Protein AF-A0A1Q3ZIK7-F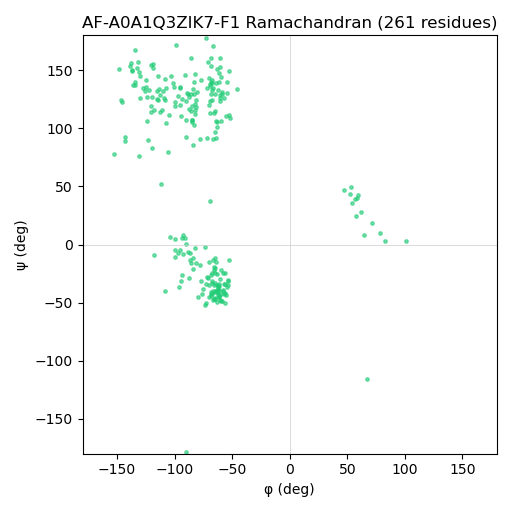1 (afdb_monomer)

Mean predicted aligned error: 8.47 Å

Radius of gyration: 26.46 Å; Cα contacts (8 Å, |Δi|>4): 441; chains: 1; bounding box: 69×70×68 Å

Secondary structure (DSSP, 8-state):
-----EEEEETTEEEEEETTTTEEEESS-TTSEEEGGGSPEETTEEEEEEETTT--EESS-TT--TT---TTEEEEEEEHHHHTSS---HHHHHHHHHHHT--EEEE-HHHHHHHTTPPPEEEETTEEEEEETTTTEEEESS-TT-EEEGGGSEE-TTSSEEEEEEETTTTEE-SS--TT--GGGEEEEEEEPHHHH-HHHHHHHTT--TTTTTTTSPPPTT-B-EEEE--HHHHHHHHHHHHHSPPP---------------

pLDDT: mean 86.63, std 14.66, range [33.0, 97.81]

Foldseek 3Di:
DPQPWWWKAFLLFTWIQRLVQQKTAGPVHRVQMDRVVVFDDDDQKTKWKAQQVVRHIGNDDPPDPVVDDDPRIGIAIGGCLRRPNPHDPQVVVLQVCLVVVNRMHTDDPVLVCVVVPQFAWEAELNWIFGDDVVQQWTATPPDRVAIDRNVLFPADPVRQWTKFKAFQVVRHTPSDAALPDQLQRIKIWTAGDDCQRQVQVVCVVVVHRSCPSCSVHNHDRHHYIDIGRDDPVRSVVVNVVSNVHHHPDPPPPPPPPPPDDDD

Sequence (263 aa):
METDAHYLFIDDIHFIIDRGQMKIVQQDNKENNLSISDIPVHGEYYKVFIDRDDGSLLVTPKNVHYDECPDDLKEVTIPKSVLEERLLEASTINQASYENNWNIYIADEAVMERLRGKLPEIDIYGDQYYIDWKLKELRHTKNLYNRICIDYLDISPDRKSYIALFNKQTKTVVQQLVGNENPENMVFVYIPYELKLDPVAVARRYGLRDTALLQRFPIEKDLKATVVEMDQEQRKELKEYLKSLPEPKMQKRIKRTGKRKMR

Solvent-accessible surface area (backbone atoms only — not comparable to full-atom values): 15288 Å² total; per-residue (Å²): 132,84,75,82,60,47,44,34,27,48,77,62,41,56,26,34,40,39,69,90,76,41,28,42,29,30,70,93,41,69,84,46,54,42,52,54,87,72,43,60,75,58,87,68,27,33,52,35,31,37,34,65,87,82,64,42,74,30,70,62,80,80,88,57,57,92,89,53,78,55,92,48,55,40,75,31,48,44,50,41,45,76,77,75,47,85,65,70,61,46,69,61,54,23,51,52,18,53,78,67,60,18,45,44,38,56,51,50,68,68,54,52,42,42,74,76,64,49,65,47,54,34,34,52,92,89,42,53,22,34,47,36,73,89,78,36,32,37,36,29,72,88,44,84,86,49,65,44,55,55,88,78,43,48,68,38,97,86,63,60,24,32,37,42,46,29,31,69,80,80,71,40,73,59,90,70,92,46,30,83,66,60,58,90,40,42,30,41,34,37,36,65,29,62,55,66,59,40,22,42,59,51,20,50,75,74,74,43,52,58,48,71,37,36,68,84,28,56,86,61,87,82,37,61,40,49,76,44,78,64,53,75,64,58,39,50,52,50,49,55,54,28,69,73,39,68,66,78,78,77,78,76,79,78,78,80,77,80,77,81,77,87,126

Structure (mmCIF, N/CA/C/O backbone):
data_AF-A0A1Q3ZIK7-F1
#
_entry.id   AF-A0A1Q3ZIK7-F1
#
loop_
_atom_site.group_PDB
_atom_site.id
_atom_site.type_symbol
_atom_site.label_atom_id
_atom_site.label_alt_id
_atom_site.label_comp_id
_atom_site.label_asym_id
_atom_site.label_entity_id
_atom_site.label_seq_id
_atom_site.pdbx_PDB_ins_code
_atom_site.Cartn_x
_atom_site.Cartn_y
_atom_site.Cartn_z
_atom_site.occupancy
_atom_site.B_iso_or_equiv
_atom_site.auth_seq_id
_atom_site.auth_comp_id
_atom_site.auth_asym_id
_atom_site.auth_atom_id
_atom_site.pdbx_PDB_model_num
ATOM 1 N N . MET A 1 1 ? 22.226 -20.334 -6.981 1.00 33.00 1 MET A N 1
ATOM 2 C CA . MET A 1 1 ? 22.435 -19.177 -7.869 1.00 33.00 1 MET A CA 1
ATOM 3 C C . MET A 1 1 ? 21.276 -18.244 -7.603 1.00 33.00 1 MET A C 1
ATOM 5 O O . MET A 1 1 ? 20.195 -18.491 -8.118 1.00 33.00 1 MET A O 1
ATOM 9 N N . GLU A 1 2 ? 21.453 -17.294 -6.685 1.00 33.50 2 GLU A N 1
ATOM 10 C CA . GLU A 1 2 ? 20.499 -16.194 -6.529 1.00 33.50 2 GLU A CA 1
ATOM 11 C C . GLU A 1 2 ? 20.557 -15.387 -7.820 1.00 33.50 2 GLU A C 1
ATOM 13 O O . GLU A 1 2 ? 21.607 -14.874 -8.199 1.00 33.50 2 GLU A O 1
ATOM 18 N N . THR A 1 3 ? 19.458 -15.373 -8.562 1.00 40.38 3 THR A N 1
ATOM 19 C CA . THR A 1 3 ? 19.289 -14.421 -9.651 1.00 40.38 3 THR A CA 1
ATOM 20 C C . THR A 1 3 ? 19.219 -13.042 -9.016 1.00 40.38 3 THR A C 1
ATOM 22 O O . THR A 1 3 ? 18.250 -12.751 -8.318 1.00 40.38 3 THR A O 1
ATOM 25 N N . ASP A 1 4 ? 20.231 -12.215 -9.273 1.00 54.12 4 ASP A N 1
ATOM 26 C CA . ASP A 1 4 ? 20.350 -10.794 -8.901 1.00 54.12 4 ASP A CA 1
ATOM 27 C C . ASP A 1 4 ? 19.349 -9.922 -9.702 1.00 54.12 4 ASP A C 1
ATOM 29 O O . ASP A 1 4 ? 19.653 -8.842 -10.206 1.00 54.12 4 ASP A O 1
ATOM 33 N N . ALA A 1 5 ? 18.154 -10.476 -9.924 1.00 57.56 5 ALA A N 1
ATOM 34 C CA . ALA A 1 5 ? 17.066 -9.892 -10.676 1.00 57.56 5 ALA A CA 1
ATOM 35 C C . ALA A 1 5 ? 16.272 -9.003 -9.727 1.00 57.56 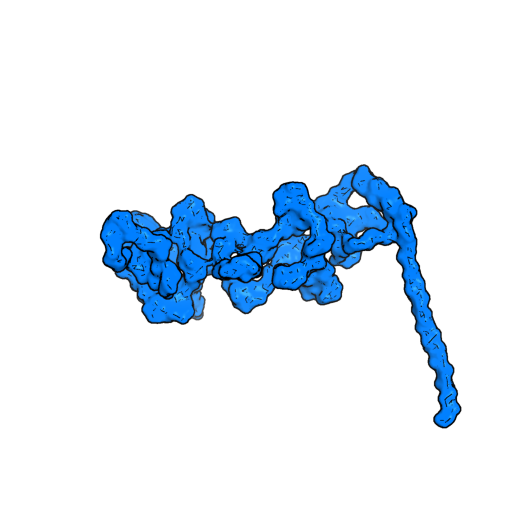5 ALA A C 1
ATOM 37 O O . ALA A 1 5 ? 15.650 -9.473 -8.769 1.00 57.56 5 ALA A O 1
ATOM 38 N N . HIS A 1 6 ? 16.296 -7.709 -10.009 1.00 75.94 6 HIS A N 1
ATOM 39 C CA . HIS A 1 6 ? 15.487 -6.734 -9.301 1.00 75.94 6 HIS A CA 1
ATOM 40 C C . HIS A 1 6 ? 14.264 -6.392 -10.141 1.00 75.94 6 HIS A C 1
ATOM 42 O O . HIS A 1 6 ? 14.356 -6.201 -11.357 1.00 75.94 6 HIS A O 1
ATOM 48 N N . TYR A 1 7 ? 13.117 -6.346 -9.472 1.00 88.56 7 TYR A N 1
ATOM 49 C CA . TYR A 1 7 ? 11.850 -5.979 -10.079 1.00 88.56 7 TYR A CA 1
ATOM 50 C C . TYR A 1 7 ? 11.761 -4.457 -10.117 1.00 88.56 7 TYR A C 1
ATOM 52 O O . TYR A 1 7 ? 11.763 -3.790 -9.078 1.00 88.56 7 TYR A O 1
ATOM 60 N N . LEU A 1 8 ? 11.730 -3.915 -11.327 1.00 92.75 8 LEU A N 1
ATOM 61 C CA . LEU A 1 8 ? 11.694 -2.489 -11.598 1.00 92.75 8 LEU A CA 1
ATOM 62 C C . LEU A 1 8 ? 10.361 -2.165 -12.259 1.00 92.75 8 LEU A C 1
ATOM 64 O O . LEU A 1 8 ? 10.026 -2.713 -13.302 1.00 92.75 8 LEU A O 1
ATOM 68 N N . PHE A 1 9 ? 9.611 -1.248 -11.677 1.00 94.00 9 PHE A N 1
ATOM 69 C CA . PHE A 1 9 ? 8.447 -0.665 -12.319 1.00 94.00 9 PHE A CA 1
ATOM 70 C C . PHE A 1 9 ? 8.853 0.654 -12.955 1.00 94.00 9 PHE A C 1
ATOM 72 O O . PHE A 1 9 ? 9.444 1.498 -12.285 1.00 94.00 9 PHE A O 1
ATOM 79 N N . ILE A 1 10 ? 8.544 0.820 -14.235 1.00 93.94 10 ILE A N 1
ATOM 80 C CA . ILE A 1 10 ? 8.726 2.067 -14.976 1.00 93.94 10 ILE A CA 1
ATOM 81 C C . ILE A 1 10 ? 7.340 2.507 -15.421 1.00 93.94 10 ILE A C 1
ATOM 83 O O . ILE A 1 10 ? 6.693 1.781 -16.171 1.00 93.94 10 ILE A O 1
ATOM 87 N N . ASP A 1 11 ? 6.869 3.649 -14.919 1.00 91.44 11 ASP A N 1
ATOM 88 C CA . ASP A 1 11 ? 5.517 4.165 -15.195 1.00 91.44 11 ASP A CA 1
ATOM 89 C C . ASP A 1 11 ? 4.418 3.085 -15.030 1.00 91.44 11 ASP A C 1
ATOM 91 O O . ASP A 1 11 ? 3.563 2.853 -15.887 1.00 91.44 11 ASP A O 1
ATOM 95 N N . ASP A 1 12 ? 4.501 2.351 -13.916 1.00 89.31 12 ASP A N 1
ATOM 96 C CA . ASP A 1 12 ? 3.635 1.222 -13.548 1.00 89.31 12 ASP A CA 1
ATOM 97 C C . ASP A 1 12 ? 3.698 -0.025 -14.445 1.00 89.31 12 ASP A C 1
ATOM 99 O O . ASP A 1 12 ? 2.912 -0.961 -14.271 1.00 89.31 12 ASP A O 1
ATOM 103 N N . ILE A 1 13 ? 4.640 -0.078 -15.386 1.00 90.75 13 ILE A N 1
ATOM 104 C CA . ILE A 1 13 ? 4.914 -1.256 -16.214 1.00 90.75 13 ILE A CA 1
ATOM 105 C C . ILE A 1 13 ? 6.050 -2.056 -15.591 1.00 90.75 13 ILE A C 1
ATOM 107 O O . ILE A 1 13 ? 7.065 -1.509 -15.167 1.00 90.75 13 ILE A O 1
ATOM 111 N N . HIS A 1 14 ? 5.867 -3.371 -15.530 1.00 92.06 14 HIS A N 1
ATOM 112 C CA . HIS A 1 14 ? 6.790 -4.274 -14.863 1.00 92.06 14 HIS A CA 1
ATOM 113 C C . HIS A 1 14 ? 7.950 -4.691 -15.774 1.00 92.06 14 HIS A C 1
ATOM 115 O O . HIS A 1 14 ? 7.754 -5.359 -16.793 1.00 92.06 14 HIS A O 1
ATOM 121 N N . PHE A 1 15 ? 9.164 -4.359 -15.349 1.00 93.69 15 PHE A N 1
ATOM 122 C CA . PHE A 1 15 ? 10.421 -4.758 -15.961 1.00 93.69 15 PHE A CA 1
ATOM 123 C C . PHE A 1 15 ? 11.291 -5.551 -14.981 1.00 93.69 15 PHE A C 1
ATOM 125 O O . PHE A 1 15 ? 11.214 -5.409 -13.759 1.00 93.69 15 PHE A O 1
ATOM 132 N N . ILE A 1 16 ? 12.163 -6.377 -15.542 1.00 91.88 16 ILE A N 1
ATOM 133 C CA . ILE A 1 16 ? 13.234 -7.068 -14.836 1.00 91.88 16 ILE A CA 1
ATOM 134 C C . ILE A 1 16 ? 14.565 -6.524 -15.334 1.00 91.88 16 ILE A C 1
ATOM 136 O O . ILE A 1 16 ? 14.792 -6.412 -16.541 1.00 91.88 16 ILE A O 1
ATOM 140 N N . ILE A 1 17 ? 15.456 -6.226 -14.393 1.00 90.88 17 ILE A N 1
ATOM 141 C CA . ILE A 1 17 ? 16.854 -5.925 -14.695 1.00 90.88 17 ILE A CA 1
ATOM 142 C C . ILE A 1 17 ? 17.608 -7.257 -14.785 1.00 90.88 17 ILE A C 1
ATOM 144 O O . ILE A 1 17 ? 17.875 -7.900 -13.767 1.00 90.88 17 ILE A O 1
ATOM 148 N N . ASP A 1 18 ? 17.942 -7.681 -16.003 1.00 88.50 18 ASP A N 1
ATOM 149 C CA . ASP A 1 18 ? 18.806 -8.834 -16.259 1.00 88.50 18 ASP A CA 1
ATOM 150 C C . ASP A 1 18 ? 20.262 -8.362 -16.337 1.00 88.50 18 ASP A C 1
ATOM 152 O O . ASP A 1 18 ? 20.766 -7.972 -17.392 1.00 88.50 18 ASP A O 1
ATOM 156 N N . ARG A 1 19 ? 20.950 -8.403 -15.192 1.00 84.00 19 ARG A N 1
ATOM 157 C CA . ARG A 1 19 ? 22.370 -8.034 -15.084 1.00 84.00 19 ARG A CA 1
ATOM 158 C C . ARG A 1 19 ? 23.299 -9.011 -15.809 1.00 84.00 19 ARG A C 1
ATOM 160 O O . ARG A 1 19 ? 24.389 -8.622 -16.209 1.00 84.00 19 ARG A O 1
ATOM 167 N N . GLY A 1 20 ? 22.882 -10.263 -16.006 1.00 84.12 20 GLY A N 1
ATOM 168 C CA . GLY A 1 20 ? 23.672 -11.249 -16.745 1.00 84.12 20 GLY A CA 1
ATOM 169 C C . GLY A 1 20 ? 23.732 -10.930 -18.238 1.00 84.12 20 GLY A C 1
ATOM 170 O O . GLY A 1 20 ? 24.761 -11.147 -18.875 1.00 84.12 20 GLY A O 1
ATOM 171 N N . GLN A 1 21 ? 22.643 -10.386 -18.782 1.00 86.81 21 GLN A N 1
ATOM 172 C CA . GLN A 1 21 ? 22.552 -9.953 -20.179 1.00 86.81 21 GLN A CA 1
ATOM 173 C C . GLN A 1 21 ? 22.748 -8.446 -20.378 1.00 86.81 21 GLN A C 1
ATOM 175 O O . GLN A 1 21 ? 22.781 -8.002 -21.523 1.00 86.81 21 GLN A O 1
ATOM 180 N N . MET A 1 22 ? 22.878 -7.673 -19.294 1.00 88.69 22 MET A N 1
ATOM 181 C CA . MET A 1 22 ? 22.904 -6.206 -19.292 1.00 88.69 22 MET A CA 1
ATOM 182 C C . MET A 1 22 ? 21.689 -5.596 -20.008 1.00 88.69 22 MET A C 1
ATOM 184 O O . MET A 1 22 ? 21.826 -4.732 -20.875 1.00 88.69 22 MET A O 1
ATOM 188 N N . LYS A 1 23 ? 20.484 -6.056 -19.653 1.00 92.25 23 LYS A N 1
ATOM 189 C CA . LYS A 1 23 ? 19.219 -5.630 -20.272 1.00 92.25 23 LYS A CA 1
ATOM 190 C C . LYS A 1 23 ? 18.148 -5.278 -19.249 1.00 92.25 23 LYS A C 1
ATOM 192 O O . LYS A 1 23 ? 18.082 -5.860 -18.169 1.00 92.25 23 LYS A O 1
ATOM 197 N N . ILE A 1 24 ? 17.255 -4.383 -19.648 1.00 93.81 24 ILE A N 1
ATOM 198 C CA . ILE A 1 24 ? 15.949 -4.169 -19.027 1.00 93.81 24 ILE A CA 1
ATOM 199 C C . ILE A 1 24 ? 14.927 -4.908 -19.893 1.00 93.81 24 ILE A C 1
ATOM 201 O O . ILE A 1 24 ? 14.857 -4.661 -21.094 1.00 93.81 24 ILE A O 1
ATOM 205 N N . VAL A 1 25 ? 14.165 -5.835 -19.318 1.00 94.06 25 VAL A N 1
ATOM 206 C CA . VAL A 1 25 ? 13.231 -6.703 -20.058 1.00 94.06 25 VAL A CA 1
ATOM 207 C C . VAL A 1 25 ? 11.834 -6.557 -19.476 1.00 94.06 25 VAL A C 1
ATOM 209 O O . VAL A 1 25 ? 11.664 -6.729 -18.270 1.00 94.06 25 VAL A O 1
ATOM 212 N N . GLN A 1 26 ? 10.825 -6.262 -20.296 1.00 93.38 26 GLN A N 1
ATOM 213 C CA . GLN A 1 26 ? 9.446 -6.221 -19.813 1.00 93.38 26 GLN A CA 1
ATOM 214 C C . GLN A 1 26 ? 8.987 -7.635 -19.437 1.00 93.38 26 GLN A C 1
ATOM 216 O O . GLN A 1 26 ? 9.164 -8.587 -20.201 1.00 93.38 26 GLN A O 1
ATOM 221 N N . GLN A 1 27 ? 8.372 -7.778 -18.263 1.00 90.06 27 GLN A N 1
ATOM 222 C CA . GLN A 1 27 ? 8.011 -9.087 -17.718 1.00 90.06 27 GLN A CA 1
ATOM 223 C C . GLN A 1 27 ? 7.000 -9.836 -18.600 1.00 90.06 27 GLN A C 1
ATOM 225 O O . GLN A 1 27 ? 7.159 -11.033 -18.848 1.00 90.06 27 GLN A O 1
ATOM 230 N N . ASP A 1 28 ? 5.980 -9.125 -19.085 1.00 88.38 28 ASP A N 1
ATOM 231 C CA . ASP A 1 28 ? 4.870 -9.712 -19.846 1.00 88.38 28 ASP A CA 1
ATOM 232 C C . ASP A 1 28 ? 5.095 -9.680 -21.369 1.00 88.38 28 ASP A C 1
ATOM 234 O O . ASP A 1 28 ? 4.349 -10.307 -22.119 1.00 88.38 28 ASP A O 1
ATOM 238 N N . ASN A 1 29 ? 6.148 -9.001 -21.836 1.00 90.88 29 ASN A N 1
ATOM 239 C CA . ASN A 1 29 ? 6.536 -8.940 -23.243 1.00 90.88 29 ASN A CA 1
ATOM 240 C C . ASN A 1 29 ? 8.065 -8.938 -23.382 1.00 90.88 29 ASN A C 1
ATOM 242 O O . ASN A 1 29 ? 8.704 -7.895 -23.456 1.00 90.88 29 ASN A O 1
ATOM 246 N N . LYS A 1 30 ? 8.664 -10.127 -23.465 1.00 90.94 30 LYS A N 1
ATOM 247 C CA . LYS A 1 30 ? 10.128 -10.272 -23.524 1.00 90.94 30 LYS A CA 1
ATOM 248 C C . LYS A 1 30 ? 10.763 -9.672 -24.783 1.00 90.94 30 LYS A C 1
ATOM 250 O O . LYS A 1 30 ? 11.966 -9.415 -24.784 1.00 90.94 30 LYS A O 1
ATOM 255 N N . GLU A 1 31 ? 9.988 -9.470 -25.849 1.00 90.62 31 GLU A N 1
ATOM 256 C CA . GLU A 1 31 ? 10.468 -8.798 -27.060 1.00 90.62 31 GLU A CA 1
ATOM 257 C C . GLU A 1 31 ? 10.683 -7.301 -26.815 1.00 90.62 31 GLU A C 1
ATOM 259 O O . GLU A 1 31 ? 11.608 -6.725 -27.384 1.00 90.62 31 GLU A O 1
ATOM 264 N N . ASN A 1 32 ? 9.921 -6.699 -25.895 1.00 90.81 32 ASN A N 1
ATOM 265 C CA . ASN A 1 32 ? 10.196 -5.364 -25.382 1.00 90.81 32 ASN A CA 1
ATOM 266 C C . ASN A 1 32 ? 11.328 -5.427 -24.348 1.00 90.81 32 ASN A C 1
ATOM 268 O O . ASN A 1 32 ? 11.129 -5.656 -23.150 1.00 90.81 32 ASN A O 1
ATOM 272 N N . ASN A 1 33 ? 12.549 -5.262 -24.839 1.00 93.75 33 ASN A N 1
ATOM 273 C CA . ASN A 1 33 ? 13.742 -5.168 -24.018 1.00 93.75 33 ASN A CA 1
ATOM 274 C C . ASN A 1 33 ? 14.674 -4.080 -24.541 1.00 93.75 33 ASN A C 1
ATOM 276 O O . ASN A 1 33 ? 14.698 -3.782 -25.734 1.00 93.75 33 ASN A O 1
ATOM 280 N N . LEU A 1 34 ? 15.468 -3.527 -23.632 1.00 93.62 34 LEU A N 1
ATOM 281 C CA . LEU A 1 34 ? 16.445 -2.495 -23.921 1.00 93.62 34 LEU A CA 1
ATOM 282 C C . LEU A 1 34 ? 17.796 -2.885 -23.324 1.00 93.62 34 LEU A C 1
ATOM 284 O O . LEU A 1 34 ? 17.897 -3.187 -22.135 1.00 93.62 34 LEU A O 1
ATOM 288 N N . SER A 1 35 ? 18.837 -2.893 -24.155 1.00 92.88 35 SER A N 1
ATOM 289 C CA . SER A 1 35 ? 20.215 -3.074 -23.695 1.00 92.88 35 SER A CA 1
ATOM 290 C C . SER A 1 35 ? 20.644 -1.858 -22.886 1.00 92.88 35 SER A C 1
ATOM 292 O O . SER A 1 35 ? 20.518 -0.730 -23.355 1.00 92.88 35 SER A O 1
ATOM 294 N N . ILE A 1 36 ? 21.185 -2.079 -21.690 1.00 90.81 36 ILE A N 1
ATOM 295 C CA . ILE A 1 36 ? 21.668 -1.005 -20.811 1.00 90.81 36 ILE A CA 1
ATOM 296 C C . ILE A 1 36 ? 22.814 -0.245 -21.492 1.00 90.81 36 ILE A C 1
ATOM 298 O O . ILE A 1 36 ? 22.893 0.975 -21.394 1.00 90.81 36 ILE A O 1
ATOM 302 N N . SER A 1 37 ? 23.659 -0.949 -22.252 1.00 89.62 37 SER A N 1
ATOM 303 C CA . SER A 1 37 ? 24.773 -0.352 -23.001 1.00 89.62 37 SER A CA 1
ATOM 304 C C . SER A 1 37 ? 24.337 0.579 -24.135 1.00 89.62 37 SER A C 1
ATOM 306 O O . SER A 1 37 ? 25.142 1.397 -24.574 1.00 89.62 37 SER A O 1
ATOM 308 N N . ASP A 1 38 ? 23.088 0.470 -24.595 1.00 90.25 38 ASP A N 1
ATOM 309 C CA . ASP A 1 38 ? 22.549 1.325 -25.658 1.00 90.25 38 ASP A CA 1
ATOM 310 C C . ASP A 1 38 ? 21.975 2.639 -25.098 1.00 90.25 38 ASP A C 1
ATOM 312 O O . ASP A 1 38 ? 21.614 3.529 -25.868 1.00 90.25 38 ASP A O 1
ATOM 316 N N . ILE A 1 39 ? 21.890 2.783 -23.769 1.00 90.69 39 ILE A N 1
ATOM 317 C CA . ILE A 1 39 ? 21.302 3.952 -23.113 1.00 90.69 39 ILE A CA 1
ATOM 318 C C . ILE A 1 39 ? 22.383 5.018 -22.859 1.00 90.69 39 ILE A C 1
ATOM 320 O O . ILE A 1 39 ? 23.367 4.748 -22.165 1.00 90.69 39 ILE A O 1
ATOM 324 N N . PRO A 1 40 ? 22.207 6.258 -23.351 1.00 86.69 40 PRO A N 1
ATOM 325 C CA . PRO A 1 40 ? 23.092 7.370 -23.061 1.00 86.69 40 PRO A CA 1
ATOM 326 C C . PRO A 1 40 ? 23.183 7.653 -21.564 1.00 86.69 40 PRO A C 1
ATOM 328 O O . PRO A 1 40 ? 22.184 7.805 -20.856 1.00 86.69 40 PRO A O 1
ATOM 331 N N . VAL A 1 41 ? 24.422 7.774 -21.101 1.00 86.81 41 VAL A N 1
ATOM 332 C CA . VAL A 1 41 ? 24.738 8.119 -19.721 1.00 86.81 41 VAL A CA 1
ATOM 333 C C . VAL A 1 41 ? 24.781 9.637 -19.565 1.00 86.81 41 VAL A C 1
ATOM 335 O O . VAL A 1 41 ? 25.536 10.326 -20.253 1.00 86.81 41 VAL A O 1
ATOM 338 N N . HIS A 1 42 ? 24.025 10.157 -18.603 1.00 87.06 42 HIS A N 1
ATOM 339 C CA . HIS A 1 42 ? 23.968 11.570 -18.239 1.00 87.06 42 HIS A CA 1
ATOM 340 C C . HIS A 1 42 ? 24.400 11.756 -16.777 1.00 87.06 42 HIS A C 1
ATOM 342 O O . HIS A 1 42 ? 23.578 11.833 -15.864 1.00 87.06 42 HIS A O 1
ATOM 348 N N . GLY A 1 43 ? 25.715 11.825 -16.545 1.00 88.69 43 GLY A N 1
ATOM 349 C CA . GLY A 1 43 ? 26.277 11.912 -15.192 1.00 88.69 43 GLY A CA 1
ATOM 350 C C . GLY A 1 43 ? 26.038 10.619 -14.408 1.00 88.69 43 GLY A C 1
ATOM 351 O O . GLY A 1 43 ? 26.531 9.567 -14.811 1.00 88.69 43 GLY A O 1
ATOM 352 N N . GLU A 1 44 ? 25.262 10.699 -13.325 1.00 90.12 44 GLU A N 1
ATOM 353 C CA . GLU A 1 44 ? 24.900 9.567 -12.449 1.00 90.12 44 GLU A CA 1
ATOM 354 C C . GLU A 1 44 ? 23.581 8.879 -12.837 1.00 90.12 44 GLU A C 1
ATOM 356 O O . GLU A 1 44 ? 23.079 8.010 -12.121 1.00 90.12 44 GLU A O 1
ATOM 361 N N . TYR A 1 45 ? 23.010 9.257 -13.980 1.00 92.25 45 TYR A N 1
ATOM 362 C CA . TYR A 1 45 ? 21.702 8.792 -14.418 1.00 92.25 45 TYR A CA 1
ATOM 363 C C . TYR A 1 45 ? 21.718 8.319 -15.864 1.00 92.25 45 TYR A C 1
ATOM 365 O O . TYR A 1 45 ? 22.521 8.753 -16.691 1.00 92.25 45 TYR A O 1
ATOM 373 N N . TYR A 1 46 ? 20.745 7.479 -16.160 1.00 92.31 46 TYR A N 1
ATOM 374 C CA . TYR A 1 46 ? 20.273 7.140 -17.483 1.00 92.31 46 TYR A CA 1
ATOM 375 C C . TYR A 1 46 ? 18.963 7.865 -17.752 1.00 92.31 46 TYR A C 1
ATOM 377 O O . TYR A 1 46 ? 18.140 8.031 -16.845 1.00 92.31 46 TYR A O 1
ATOM 385 N N . LYS A 1 47 ? 18.761 8.264 -19.006 1.00 91.62 47 LYS A N 1
ATOM 386 C CA . LYS A 1 47 ? 17.492 8.812 -19.476 1.00 91.62 47 LYS A CA 1
ATOM 387 C C . LYS A 1 47 ? 16.949 7.936 -20.586 1.00 91.62 47 LYS A C 1
ATOM 389 O O . LYS A 1 47 ? 17.647 7.664 -21.559 1.00 91.62 47 LYS A O 1
ATOM 394 N N . VAL A 1 48 ? 15.709 7.509 -20.416 1.00 92.94 48 VAL A N 1
ATOM 395 C CA . VAL A 1 48 ? 14.944 6.774 -21.423 1.00 92.94 48 VAL A CA 1
ATOM 396 C C . VAL A 1 48 ? 13.548 7.365 -21.502 1.00 92.94 48 VAL A C 1
ATOM 398 O O . VAL A 1 48 ? 13.133 8.139 -20.640 1.00 92.94 48 VAL A O 1
ATOM 401 N N . PHE A 1 49 ? 12.818 6.992 -22.535 1.00 91.94 49 PHE A N 1
ATOM 402 C CA . PHE A 1 49 ? 11.411 7.303 -22.683 1.00 91.94 49 PHE A CA 1
ATOM 403 C C . PHE A 1 49 ? 10.615 6.008 -22.635 1.00 91.94 49 PHE A C 1
ATOM 405 O O . PHE A 1 49 ? 11.088 4.975 -23.108 1.00 91.94 49 PHE A O 1
ATOM 412 N N . ILE A 1 50 ? 9.420 6.064 -22.065 1.00 91.88 50 ILE A N 1
ATOM 413 C CA . ILE A 1 50 ? 8.438 4.994 -22.172 1.00 91.88 50 ILE A CA 1
ATOM 414 C C . ILE A 1 50 ? 7.255 5.496 -22.986 1.00 91.88 50 ILE A C 1
ATOM 416 O O . ILE A 1 50 ? 6.727 6.578 -22.719 1.00 91.88 50 ILE A O 1
ATOM 420 N N . ASP A 1 51 ? 6.889 4.730 -24.003 1.00 90.31 51 ASP A N 1
ATOM 421 C CA . ASP A 1 51 ? 5.663 4.931 -24.762 1.00 90.31 51 ASP A CA 1
ATOM 422 C C . ASP A 1 51 ? 4.509 4.275 -23.992 1.00 90.31 51 ASP A C 1
ATOM 424 O O . ASP A 1 51 ? 4.563 3.088 -23.664 1.00 90.31 51 ASP A O 1
ATOM 428 N N . ARG A 1 52 ? 3.492 5.049 -23.616 1.00 87.75 52 ARG A N 1
ATOM 429 C CA . ARG A 1 52 ? 2.366 4.572 -22.802 1.00 87.75 52 ARG A CA 1
ATOM 430 C C . ARG A 1 52 ? 1.343 3.776 -23.602 1.00 87.75 52 ARG A C 1
ATOM 432 O O . ARG A 1 52 ? 0.586 3.031 -22.969 1.00 87.75 52 ARG A O 1
ATOM 439 N N . ASP A 1 53 ? 1.346 3.884 -24.929 1.00 86.56 53 ASP A N 1
ATOM 440 C CA . ASP A 1 53 ? 0.424 3.146 -25.793 1.00 86.56 53 ASP A CA 1
ATOM 441 C C . ASP A 1 53 ? 0.761 1.654 -25.809 1.00 86.56 53 ASP A C 1
ATOM 443 O O . ASP A 1 53 ? -0.125 0.805 -25.665 1.00 86.56 53 ASP A O 1
ATOM 447 N N . ASP A 1 54 ? 2.048 1.323 -25.946 1.00 86.38 54 ASP A N 1
ATOM 448 C CA . ASP A 1 54 ? 2.522 -0.061 -26.064 1.00 86.38 54 ASP A CA 1
ATOM 449 C C . ASP A 1 54 ? 3.467 -0.512 -24.935 1.00 86.38 54 ASP A C 1
ATOM 451 O O . ASP A 1 54 ? 3.755 -1.706 -24.797 1.00 86.38 54 ASP A O 1
ATOM 455 N N . GLY A 1 55 ? 3.904 0.412 -24.078 1.00 86.44 55 GLY A N 1
ATOM 456 C CA . GLY A 1 55 ? 4.830 0.159 -22.977 1.00 86.44 55 GLY A CA 1
ATOM 457 C C . GLY A 1 55 ? 6.296 0.048 -23.394 1.00 86.44 55 GLY A C 1
ATOM 458 O O . GLY A 1 55 ? 7.118 -0.398 -22.586 1.00 86.44 55 GLY A O 1
ATOM 459 N N . SER A 1 56 ? 6.645 0.386 -24.637 1.00 89.38 56 SER A N 1
ATOM 460 C CA . SER A 1 56 ? 8.003 0.241 -25.160 1.00 89.38 56 SER A CA 1
ATOM 461 C C . SER A 1 56 ? 8.987 1.222 -24.525 1.00 89.38 56 SER A C 1
ATOM 463 O O . SER A 1 56 ? 8.687 2.398 -24.323 1.00 89.38 56 SER A O 1
ATOM 465 N N . LEU A 1 57 ? 10.189 0.727 -24.201 1.00 90.50 57 LEU A N 1
ATOM 466 C CA . LEU A 1 57 ? 11.297 1.577 -23.760 1.00 90.50 57 LEU A CA 1
ATOM 467 C C . LEU A 1 57 ? 12.102 2.057 -24.964 1.00 90.50 57 LEU A C 1
ATOM 469 O O . LEU A 1 57 ? 12.548 1.267 -25.797 1.00 90.50 57 LEU A O 1
ATOM 473 N N . LEU A 1 58 ? 12.334 3.362 -25.019 1.00 88.50 58 LEU A N 1
ATOM 474 C CA . LEU A 1 58 ? 13.003 4.045 -26.113 1.00 88.50 58 LEU A CA 1
ATOM 475 C C . LEU A 1 58 ? 14.191 4.848 -25.577 1.00 88.50 58 LEU A C 1
ATOM 477 O O . LEU A 1 58 ? 14.091 5.563 -24.585 1.00 88.50 58 LEU A O 1
ATOM 481 N N . VAL A 1 59 ? 15.327 4.760 -26.265 1.00 83.62 59 VAL A N 1
ATOM 482 C CA . VAL A 1 59 ? 16.519 5.569 -25.955 1.00 83.62 59 VAL A CA 1
ATOM 483 C C . VAL A 1 59 ? 16.347 7.010 -26.428 1.00 83.62 59 VAL A C 1
ATOM 485 O O . VAL A 1 59 ? 16.754 7.955 -25.758 1.00 83.62 59 VAL A O 1
ATOM 488 N N . THR A 1 60 ? 15.718 7.178 -27.586 1.00 74.94 60 THR A N 1
ATOM 489 C CA . THR A 1 60 ? 15.347 8.473 -28.143 1.00 74.94 60 THR A CA 1
ATOM 490 C C . THR A 1 60 ? 13.879 8.444 -28.551 1.00 74.94 60 THR A C 1
ATOM 492 O O . THR A 1 60 ? 13.394 7.410 -29.024 1.00 74.94 60 THR A O 1
ATOM 495 N N . PRO A 1 61 ? 13.157 9.567 -28.411 1.00 64.69 61 PRO A N 1
ATOM 496 C CA . PRO A 1 61 ? 11.807 9.682 -28.936 1.00 64.69 61 PRO A CA 1
ATOM 497 C C . PRO A 1 61 ? 11.811 9.409 -30.445 1.00 64.69 61 PRO A C 1
ATOM 499 O O . PRO A 1 61 ? 12.558 10.047 -31.194 1.00 64.69 61 PRO A O 1
ATOM 502 N N . LYS A 1 62 ? 10.991 8.469 -30.922 1.00 58.25 62 LYS A N 1
ATOM 503 C CA . LYS A 1 62 ? 10.811 8.274 -32.367 1.00 58.25 62 LYS A CA 1
ATOM 504 C C . LYS A 1 62 ? 10.062 9.490 -32.922 1.00 58.25 62 LYS A C 1
ATOM 506 O O . LYS A 1 62 ? 8.962 9.777 -32.475 1.00 58.25 62 LYS A O 1
ATOM 511 N N . ASN A 1 63 ? 10.635 10.177 -33.914 1.00 51.16 63 ASN A N 1
ATOM 512 C CA . ASN A 1 63 ? 9.958 11.211 -34.714 1.00 51.16 63 ASN A CA 1
ATOM 513 C C . ASN A 1 63 ? 9.292 12.362 -33.931 1.00 51.16 63 ASN A C 1
ATOM 515 O O . ASN A 1 63 ? 8.259 12.872 -34.359 1.00 51.16 63 ASN A O 1
ATOM 519 N N . VAL A 1 64 ? 9.876 12.811 -32.820 1.00 52.75 64 VAL A N 1
ATOM 520 C CA . VAL A 1 64 ? 9.360 13.992 -32.116 1.00 52.75 64 VAL A CA 1
ATOM 521 C C . VAL A 1 64 ? 9.950 15.248 -32.752 1.00 52.75 64 VAL A C 1
ATOM 523 O O . VAL A 1 64 ? 11.137 15.544 -32.597 1.00 52.75 64 VAL A O 1
ATOM 526 N N . HIS A 1 65 ? 9.127 15.991 -33.497 1.00 53.19 65 HIS A N 1
ATOM 527 C CA . HIS A 1 65 ? 9.403 17.406 -33.723 1.00 53.19 65 HIS A CA 1
ATOM 528 C C . HIS A 1 65 ? 9.417 18.078 -32.345 1.00 53.19 65 HIS A C 1
ATOM 530 O O . HIS A 1 65 ? 8.469 17.926 -31.585 1.00 53.19 65 HIS A O 1
ATOM 536 N N . TYR A 1 66 ? 10.502 18.788 -32.020 1.00 51.44 66 TYR A N 1
ATOM 537 C CA . TYR A 1 66 ? 10.774 19.365 -30.692 1.00 51.44 66 TYR A CA 1
ATOM 538 C C . TYR A 1 66 ? 9.648 20.238 -30.101 1.00 51.44 66 TYR A C 1
ATOM 540 O O . TYR A 1 66 ? 9.695 20.537 -28.910 1.00 51.44 66 TYR A O 1
ATOM 548 N N . ASP A 1 67 ? 8.654 20.623 -30.904 1.00 53.62 67 ASP A N 1
ATOM 549 C CA . ASP A 1 67 ? 7.528 21.456 -30.491 1.00 53.62 67 ASP A CA 1
ATOM 550 C C . ASP A 1 67 ? 6.352 20.663 -29.878 1.00 53.62 67 ASP A C 1
ATOM 552 O O . ASP A 1 67 ? 5.535 21.258 -29.180 1.00 53.62 67 ASP A O 1
ATOM 556 N N . GLU A 1 68 ? 6.274 19.335 -30.056 1.00 54.53 68 GLU A N 1
ATOM 557 C CA . GLU A 1 68 ? 5.188 18.499 -29.512 1.00 54.53 68 GLU A CA 1
ATOM 558 C C . GLU A 1 68 ? 5.729 17.136 -29.047 1.00 54.53 68 GLU A C 1
ATOM 560 O O . GLU A 1 68 ? 5.821 16.190 -29.826 1.00 54.53 68 GLU A O 1
ATOM 565 N N . CYS A 1 69 ? 6.097 17.007 -27.766 1.00 57.69 69 CYS A N 1
ATOM 566 C CA . CYS A 1 69 ? 6.261 15.680 -27.166 1.00 57.69 69 CYS A CA 1
ATOM 567 C C . CYS A 1 69 ? 4.860 15.064 -27.035 1.00 57.69 69 CYS A C 1
ATOM 569 O O . CYS A 1 69 ? 4.032 15.681 -26.362 1.00 57.69 69 CYS A O 1
ATOM 571 N N . PRO A 1 70 ? 4.570 13.905 -27.657 1.00 68.62 70 PRO A N 1
ATOM 572 C CA . PRO A 1 70 ? 3.267 13.264 -27.517 1.00 68.62 70 PRO A CA 1
ATOM 573 C C . PRO A 1 70 ? 2.938 13.056 -26.037 1.00 68.62 70 PRO A C 1
ATOM 575 O O . PRO A 1 70 ? 3.826 12.670 -25.273 1.00 68.62 70 PRO A O 1
ATOM 578 N N . ASP A 1 71 ? 1.682 13.282 -25.642 1.00 70.19 71 ASP A N 1
ATOM 579 C CA . ASP A 1 71 ? 1.218 13.096 -24.254 1.00 70.19 71 ASP A CA 1
ATOM 580 C C . ASP A 1 71 ? 1.482 11.666 -23.735 1.00 70.19 71 ASP A C 1
ATOM 582 O O . ASP A 1 71 ? 1.640 11.440 -22.528 1.00 70.19 71 ASP A O 1
ATOM 586 N N . ASP A 1 72 ? 1.580 10.709 -24.658 1.00 82.38 72 ASP A N 1
ATOM 587 C CA . ASP A 1 72 ? 1.797 9.290 -24.389 1.00 82.38 72 ASP A CA 1
ATOM 588 C C . ASP A 1 72 ? 3.278 8.937 -24.185 1.00 82.38 72 ASP A C 1
ATOM 590 O O . ASP A 1 72 ? 3.592 7.863 -23.674 1.00 82.38 72 ASP A O 1
ATOM 594 N N . LEU A 1 73 ? 4.208 9.845 -24.499 1.00 88.00 73 LEU A N 1
ATOM 595 C CA . LEU A 1 73 ? 5.632 9.627 -24.279 1.00 88.00 73 LEU A CA 1
ATOM 596 C C . LEU A 1 73 ? 6.083 10.236 -22.949 1.00 88.00 73 LEU A C 1
ATOM 598 O O . LEU A 1 73 ? 6.024 11.448 -22.732 1.00 88.00 73 LEU A O 1
ATOM 602 N N . LYS A 1 74 ? 6.614 9.398 -22.059 1.00 90.44 74 LYS A N 1
ATOM 603 C CA . LYS A 1 74 ? 7.052 9.819 -20.727 1.00 90.44 74 LYS A CA 1
ATOM 604 C C . LYS A 1 74 ? 8.560 9.659 -20.555 1.00 90.44 74 LYS A C 1
ATOM 606 O O . LYS A 1 74 ? 9.089 8.567 -20.721 1.00 90.44 74 LYS A O 1
ATOM 611 N N . GLU A 1 75 ? 9.257 10.736 -20.179 1.00 91.94 75 GLU A N 1
ATOM 612 C CA . GLU A 1 75 ? 10.672 10.659 -19.780 1.00 91.94 75 GLU A CA 1
ATOM 613 C C . GLU A 1 75 ? 10.813 9.924 -18.436 1.00 91.94 75 GLU A C 1
ATOM 615 O O . GLU A 1 75 ? 10.079 10.174 -17.475 1.00 91.94 75 GLU A O 1
ATOM 620 N N . VAL A 1 76 ? 11.794 9.032 -18.365 1.00 94.44 76 VAL A N 1
ATOM 621 C CA . VAL A 1 76 ? 12.127 8.201 -17.211 1.00 94.44 76 VAL A CA 1
ATOM 622 C C . VAL A 1 76 ? 13.598 8.417 -16.883 1.00 94.44 76 VAL A C 1
ATOM 624 O O . VAL A 1 76 ? 14.468 8.361 -17.755 1.00 94.44 76 VAL A O 1
ATOM 627 N N . THR A 1 77 ? 13.880 8.644 -15.604 1.00 95.19 77 THR A N 1
ATOM 628 C CA . THR A 1 77 ? 15.246 8.793 -15.095 1.00 95.19 77 THR A CA 1
ATOM 629 C C . THR A 1 77 ? 15.603 7.565 -14.271 1.00 95.19 77 THR A C 1
ATOM 631 O O . THR A 1 77 ? 14.904 7.228 -13.322 1.00 95.19 77 THR A O 1
ATOM 634 N N . ILE A 1 78 ? 16.697 6.887 -14.612 1.00 93.81 78 ILE A N 1
ATOM 635 C CA . ILE A 1 78 ? 17.138 5.681 -13.903 1.00 93.81 78 IL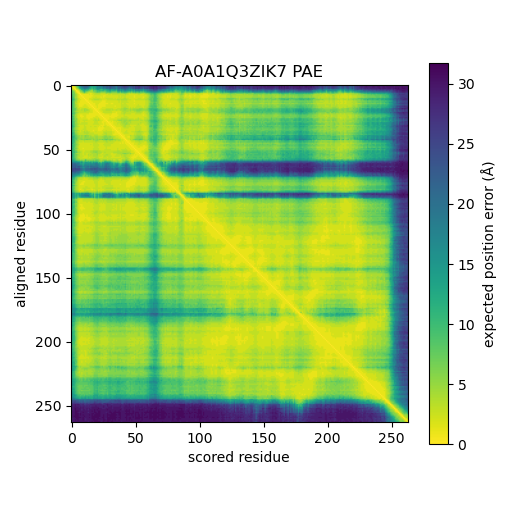E A CA 1
ATOM 636 C C . ILE A 1 78 ? 18.543 5.929 -13.347 1.00 93.81 78 ILE A C 1
ATOM 638 O O . ILE A 1 78 ? 19.474 6.099 -14.131 1.00 93.81 78 ILE A O 1
ATOM 642 N N . PRO A 1 79 ? 18.747 5.971 -12.021 1.00 92.62 79 PRO A N 1
ATOM 643 C CA . PRO A 1 79 ? 20.085 6.102 -11.451 1.00 92.62 79 PRO A CA 1
ATOM 644 C C . PRO A 1 79 ? 20.989 4.945 -11.868 1.00 92.62 79 PRO A C 1
ATOM 646 O O . PRO A 1 79 ? 20.546 3.794 -11.920 1.00 92.62 79 PRO A O 1
ATOM 649 N N . LYS A 1 80 ? 22.278 5.221 -12.083 1.00 90.50 80 LYS A N 1
ATOM 650 C CA . LYS A 1 80 ? 23.271 4.170 -12.355 1.00 90.50 80 LYS A CA 1
ATOM 651 C C . LYS A 1 80 ? 23.284 3.089 -11.289 1.00 90.50 80 LYS A C 1
ATOM 653 O O . LYS A 1 80 ? 23.381 1.913 -11.620 1.00 90.50 80 LYS A O 1
ATOM 658 N N . SER A 1 81 ? 23.088 3.466 -10.029 1.00 87.94 81 SER A N 1
ATOM 659 C CA . SER A 1 81 ? 23.044 2.523 -8.913 1.00 87.94 81 SER A CA 1
ATOM 660 C C . SER A 1 81 ? 21.937 1.468 -9.030 1.00 87.94 81 SER A C 1
ATOM 662 O O . SER A 1 81 ? 22.063 0.392 -8.450 1.00 87.94 81 SER A O 1
ATOM 664 N N . VAL A 1 82 ? 20.885 1.730 -9.816 1.00 89.62 82 VAL A N 1
ATOM 665 C CA . VAL A 1 82 ? 19.810 0.767 -10.106 1.00 89.62 82 VAL A CA 1
ATOM 666 C C . VAL A 1 82 ? 20.260 -0.295 -11.111 1.00 89.62 82 VAL A C 1
ATOM 668 O O . VAL A 1 82 ? 19.965 -1.477 -10.923 1.00 89.62 82 VAL A O 1
ATOM 671 N N . LEU A 1 83 ? 20.969 0.118 -12.166 1.00 87.50 83 LEU A N 1
ATOM 672 C CA . LEU A 1 83 ? 21.317 -0.737 -13.308 1.00 87.50 83 LEU A CA 1
ATOM 673 C C . LEU A 1 83 ? 22.718 -1.362 -13.208 1.00 87.50 83 LEU A C 1
ATOM 675 O O . LEU A 1 83 ? 22.901 -2.508 -13.608 1.00 87.50 83 LEU A O 1
ATOM 679 N N . GLU A 1 84 ? 23.695 -0.629 -12.674 1.00 79.31 84 GLU A N 1
ATOM 680 C CA . GLU A 1 84 ? 25.122 -0.979 -12.701 1.00 79.31 84 GLU A CA 1
ATOM 681 C C . GLU A 1 84 ? 25.670 -1.417 -11.335 1.00 79.31 84 GLU A C 1
ATOM 683 O O . GLU A 1 84 ? 26.462 -2.354 -11.256 1.00 79.31 84 GLU A O 1
ATOM 688 N N . GLU A 1 85 ? 25.261 -0.770 -10.240 1.00 68.75 85 GLU A N 1
ATOM 689 C CA . GLU A 1 85 ? 25.898 -0.960 -8.927 1.00 68.75 85 GLU A CA 1
ATOM 690 C C . GLU A 1 85 ? 25.138 -1.936 -8.022 1.00 68.75 85 GLU A C 1
ATOM 692 O O . GLU A 1 85 ? 24.023 -2.368 -8.326 1.00 68.75 85 GLU A O 1
ATOM 697 N N . ARG A 1 86 ? 25.747 -2.284 -6.880 1.00 64.88 86 ARG A N 1
ATOM 698 C CA . ARG A 1 86 ? 25.075 -2.988 -5.783 1.00 64.88 86 ARG A CA 1
ATOM 699 C C . ARG A 1 86 ? 24.065 -2.016 -5.165 1.00 64.88 86 ARG A C 1
ATOM 701 O O . ARG A 1 86 ? 24.472 -0.996 -4.620 1.00 64.88 86 ARG A O 1
ATOM 708 N N . LEU A 1 87 ? 22.775 -2.324 -5.306 1.00 62.66 87 LEU A N 1
ATOM 709 C CA . LEU A 1 87 ? 21.662 -1.433 -4.967 1.00 62.66 87 LEU A CA 1
ATOM 710 C C . LEU A 1 87 ? 21.819 -0.734 -3.602 1.00 62.66 87 LEU A C 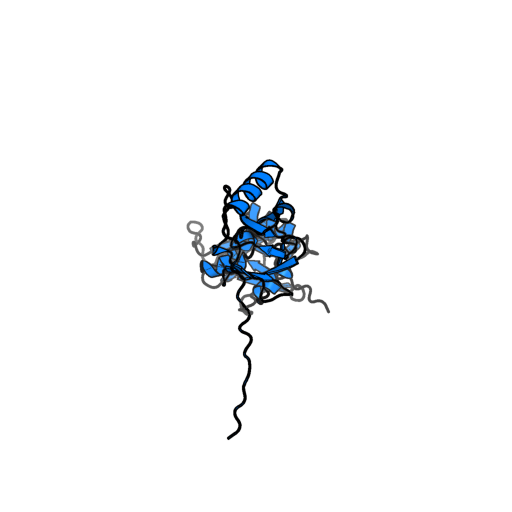1
ATOM 712 O O . LEU A 1 87 ? 22.063 -1.384 -2.583 1.00 62.66 87 LEU A O 1
ATOM 716 N N . LEU A 1 88 ? 21.565 0.580 -3.582 1.00 66.31 88 LEU A N 1
ATOM 717 C CA . LEU A 1 88 ? 21.098 1.277 -2.376 1.00 66.31 88 LEU A CA 1
ATOM 718 C C . LEU A 1 88 ? 19.748 0.679 -1.937 1.00 66.31 88 LEU A C 1
ATOM 720 O O . LEU A 1 88 ? 19.048 0.063 -2.740 1.00 66.31 88 LEU A O 1
ATOM 724 N N . GLU A 1 89 ? 19.344 0.867 -0.677 1.00 82.50 89 GLU A N 1
ATOM 725 C CA . GLU A 1 89 ? 18.041 0.370 -0.212 1.00 82.50 89 GLU A CA 1
ATOM 726 C C . GLU A 1 89 ? 16.896 0.878 -1.109 1.00 82.50 89 GLU A C 1
ATOM 728 O O . GLU A 1 89 ? 16.791 2.079 -1.374 1.00 82.50 89 GLU A O 1
ATOM 733 N N . ALA A 1 90 ? 16.015 -0.029 -1.555 1.00 86.25 90 ALA A N 1
ATOM 734 C CA . ALA A 1 90 ? 14.912 0.282 -2.473 1.00 86.25 90 ALA A CA 1
ATOM 735 C C . ALA A 1 90 ? 14.033 1.442 -1.973 1.00 86.25 90 ALA A C 1
ATOM 737 O O . ALA A 1 90 ? 13.592 2.269 -2.763 1.00 86.25 90 ALA A O 1
ATOM 738 N N . SER A 1 91 ? 13.842 1.551 -0.655 1.00 86.44 91 SER A N 1
ATOM 739 C CA . SER A 1 91 ? 13.142 2.660 0.005 1.00 86.44 91 SER A CA 1
ATOM 740 C C . SER A 1 91 ? 13.754 4.028 -0.316 1.00 86.44 91 SER A C 1
ATOM 742 O O . SER A 1 91 ? 13.023 4.969 -0.616 1.00 86.44 91 SER A O 1
ATOM 744 N N . THR A 1 92 ? 15.086 4.132 -0.310 1.00 89.31 92 THR A N 1
ATOM 745 C CA . THR A 1 92 ? 15.817 5.378 -0.581 1.00 89.31 92 THR A CA 1
ATOM 746 C C . THR A 1 92 ? 15.650 5.786 -2.040 1.00 89.31 92 THR A C 1
ATOM 748 O O . THR A 1 92 ? 15.363 6.945 -2.335 1.00 89.31 92 THR A O 1
ATOM 751 N N . ILE A 1 93 ? 15.766 4.824 -2.960 1.00 90.75 93 ILE A N 1
ATOM 752 C CA . ILE A 1 93 ? 15.594 5.077 -4.395 1.00 90.75 93 ILE A CA 1
ATOM 753 C C . ILE A 1 93 ? 14.137 5.424 -4.715 1.00 90.75 93 ILE A C 1
ATOM 755 O O . ILE A 1 93 ? 13.892 6.350 -5.482 1.00 90.75 93 ILE A O 1
ATOM 759 N N . ASN A 1 94 ? 13.167 4.740 -4.106 1.00 92.31 94 ASN A N 1
ATOM 760 C CA . ASN A 1 94 ? 11.744 5.010 -4.313 1.00 92.31 94 ASN A CA 1
ATOM 761 C C . ASN A 1 94 ? 11.348 6.402 -3.811 1.00 92.31 94 ASN A C 1
ATOM 763 O O . ASN A 1 94 ? 10.613 7.105 -4.502 1.00 92.31 94 ASN A O 1
ATOM 767 N N . GLN A 1 95 ? 11.876 6.825 -2.659 1.00 91.69 95 GLN A N 1
ATOM 768 C CA . GLN A 1 95 ? 11.656 8.175 -2.142 1.00 91.69 95 GLN A CA 1
ATOM 769 C C . GLN A 1 95 ? 12.241 9.232 -3.088 1.00 91.69 95 GLN A C 1
ATOM 771 O O . GLN A 1 95 ? 11.534 10.156 -3.487 1.00 91.69 95 GLN A O 1
ATOM 776 N N . ALA A 1 96 ? 13.501 9.065 -3.507 1.00 93.25 96 ALA A N 1
ATOM 777 C CA . ALA A 1 96 ? 14.142 9.979 -4.451 1.00 93.25 96 ALA A CA 1
ATOM 778 C C . ALA A 1 96 ? 13.411 10.007 -5.802 1.00 93.25 96 ALA A C 1
ATOM 780 O O . ALA A 1 96 ? 13.232 11.077 -6.383 1.00 93.25 96 ALA A O 1
ATOM 781 N N . SER A 1 97 ? 12.937 8.851 -6.270 1.00 94.19 97 SER A N 1
ATOM 782 C CA . SER A 1 97 ? 12.148 8.732 -7.494 1.00 94.19 97 SER A CA 1
ATOM 783 C C . SER A 1 97 ? 10.844 9.522 -7.413 1.00 94.19 97 SER A C 1
ATOM 785 O O . SER A 1 97 ? 10.525 10.260 -8.345 1.00 94.19 97 SER A O 1
ATOM 787 N N . TYR A 1 98 ? 10.124 9.426 -6.291 1.00 93.25 98 TYR A N 1
ATOM 788 C CA . TYR A 1 98 ? 8.896 10.184 -6.059 1.00 93.25 98 TYR A CA 1
ATOM 789 C C . TYR A 1 98 ? 9.158 11.697 -5.982 1.00 93.25 98 TYR A C 1
ATOM 791 O O . TYR A 1 98 ? 8.478 12.474 -6.647 1.00 93.25 98 TYR A O 1
ATOM 799 N N . GLU A 1 99 ? 10.170 12.128 -5.227 1.00 94.75 99 GLU A N 1
ATOM 800 C CA . GLU A 1 99 ? 10.499 13.553 -5.052 1.00 94.75 99 GLU A CA 1
ATOM 801 C C . GLU A 1 99 ? 10.980 14.223 -6.345 1.00 94.75 99 GLU A C 1
ATOM 803 O O . GLU A 1 99 ? 10.682 15.392 -6.590 1.00 94.75 99 GLU A O 1
ATOM 808 N N . ASN A 1 100 ? 11.703 13.479 -7.184 1.00 94.75 100 ASN A N 1
ATOM 809 C CA . ASN A 1 100 ? 12.310 13.993 -8.412 1.00 94.75 100 ASN A CA 1
ATOM 810 C C . ASN A 1 100 ? 11.549 13.584 -9.684 1.00 94.75 100 ASN A C 1
ATOM 812 O O . ASN A 1 100 ? 12.015 13.872 -10.785 1.00 94.75 100 ASN A O 1
ATOM 816 N N . ASN A 1 101 ? 10.385 12.938 -9.554 1.00 93.56 101 ASN A N 1
ATOM 817 C CA . ASN A 1 101 ? 9.566 12.442 -10.667 1.00 93.56 101 ASN A CA 1
ATOM 818 C C . ASN A 1 101 ? 10.346 11.558 -11.659 1.00 93.56 101 ASN A C 1
ATOM 820 O O . ASN A 1 101 ? 10.197 11.695 -12.875 1.00 93.56 101 ASN A O 1
ATOM 824 N N . TRP A 1 102 ? 11.179 10.644 -11.157 1.00 94.88 102 TRP A N 1
ATOM 825 C CA . TRP A 1 102 ? 11.970 9.737 -12.001 1.00 94.88 102 TRP A CA 1
ATOM 826 C C . TRP A 1 102 ? 11.126 8.679 -12.723 1.00 94.88 102 TRP A C 1
ATOM 828 O O . TRP A 1 102 ? 11.600 8.073 -13.682 1.00 94.88 102 TRP A O 1
ATOM 838 N N . ASN A 1 103 ? 9.872 8.494 -12.296 1.00 93.81 103 ASN A N 1
ATOM 839 C CA . ASN A 1 103 ? 8.902 7.545 -12.855 1.00 93.81 103 ASN A CA 1
ATOM 840 C C . ASN A 1 103 ? 9.347 6.079 -12.749 1.00 93.81 103 ASN A C 1
ATOM 842 O O . ASN A 1 103 ? 8.928 5.242 -13.546 1.00 93.81 103 ASN A O 1
ATOM 846 N N . ILE A 1 104 ? 10.158 5.764 -11.734 1.00 94.06 104 ILE A N 1
ATOM 847 C CA . ILE A 1 104 ? 10.558 4.395 -11.408 1.00 94.06 104 ILE A CA 1
ATOM 848 C C . ILE A 1 104 ? 10.117 3.982 -10.005 1.00 94.06 104 ILE A C 1
ATOM 850 O O . ILE A 1 104 ? 9.954 4.814 -9.113 1.00 94.06 104 ILE A O 1
ATOM 854 N N . TYR A 1 105 ? 9.966 2.684 -9.784 1.00 93.69 105 TYR A N 1
ATOM 855 C CA . TYR A 1 105 ? 9.763 2.112 -8.461 1.00 93.69 105 TYR A CA 1
ATOM 856 C C . TYR A 1 105 ? 10.429 0.738 -8.378 1.00 93.69 105 TYR A C 1
ATOM 858 O O . TYR A 1 105 ? 10.154 -0.150 -9.180 1.00 93.69 105 TYR A O 1
ATOM 866 N N . ILE A 1 106 ? 11.314 0.553 -7.408 1.00 92.38 106 ILE A N 1
ATOM 867 C CA . ILE A 1 106 ? 11.976 -0.717 -7.125 1.00 92.38 106 ILE A CA 1
ATOM 868 C C . ILE A 1 106 ? 11.088 -1.509 -6.179 1.00 92.38 106 ILE A C 1
ATOM 870 O O . ILE A 1 106 ? 10.846 -1.098 -5.040 1.00 92.38 106 ILE A O 1
ATOM 874 N N . ALA A 1 107 ? 10.607 -2.650 -6.656 1.00 90.75 107 ALA A N 1
ATOM 875 C CA . ALA A 1 107 ? 9.785 -3.541 -5.863 1.00 90.75 107 ALA A CA 1
ATOM 876 C C . ALA A 1 107 ? 10.648 -4.488 -5.035 1.00 90.75 107 ALA A C 1
ATOM 878 O O . ALA A 1 107 ? 11.540 -5.174 -5.539 1.00 90.75 107 ALA A O 1
ATOM 879 N N . ASP A 1 108 ? 10.335 -4.537 -3.746 1.00 87.81 108 ASP A N 1
ATOM 880 C CA . ASP A 1 108 ? 10.899 -5.505 -2.827 1.00 87.81 108 ASP A CA 1
ATOM 881 C C . ASP A 1 108 ? 10.041 -6.780 -2.770 1.00 87.81 108 ASP A C 1
ATOM 883 O O . ASP A 1 108 ? 9.026 -6.929 -3.457 1.00 87.81 108 ASP A O 1
ATOM 887 N N . GLU A 1 109 ? 10.449 -7.726 -1.929 1.00 88.00 109 GLU A N 1
ATOM 888 C CA . GLU A 1 109 ? 9.726 -8.985 -1.768 1.00 88.00 109 GLU A CA 1
ATOM 889 C C . GLU A 1 109 ? 8.264 -8.792 -1.338 1.00 88.00 109 GLU A C 1
ATOM 891 O O . GLU A 1 109 ? 7.396 -9.477 -1.875 1.00 88.00 109 GLU A O 1
ATOM 896 N N . ALA A 1 110 ? 7.959 -7.843 -0.445 1.00 90.50 110 ALA A N 1
ATOM 897 C CA . ALA A 1 110 ? 6.589 -7.632 0.028 1.00 90.50 110 ALA A CA 1
ATOM 898 C C . ALA A 1 110 ? 5.676 -7.122 -1.091 1.00 90.50 110 ALA A C 1
ATOM 900 O O . ALA A 1 110 ? 4.540 -7.586 -1.225 1.00 90.50 110 ALA A O 1
ATOM 901 N N . VAL A 1 111 ? 6.185 -6.225 -1.940 1.00 92.81 111 VAL A N 1
ATOM 902 C CA . VAL A 1 111 ? 5.474 -5.789 -3.148 1.00 92.81 111 VAL A CA 1
ATOM 903 C C . VAL A 1 111 ? 5.214 -6.984 -4.061 1.00 92.81 111 VAL A C 1
ATOM 905 O O . VAL A 1 111 ? 4.074 -7.216 -4.465 1.00 92.81 111 VAL A O 1
ATOM 908 N N . MET A 1 112 ? 6.230 -7.802 -4.329 1.00 91.62 112 MET A N 1
ATOM 909 C CA . MET A 1 112 ? 6.080 -8.957 -5.218 1.00 91.62 112 MET A CA 1
ATOM 910 C C . MET A 1 112 ? 5.130 -10.023 -4.669 1.00 91.62 112 MET A C 1
ATOM 912 O O . MET A 1 112 ? 4.330 -10.583 -5.421 1.00 91.62 112 MET A O 1
ATOM 916 N N . GLU A 1 113 ? 5.171 -10.308 -3.370 1.00 93.94 113 GLU A N 1
ATOM 917 C CA . GLU A 1 113 ? 4.215 -11.199 -2.713 1.00 93.94 113 GLU A CA 1
ATOM 918 C C . GLU A 1 113 ? 2.783 -10.663 -2.818 1.00 93.94 113 GLU A C 1
ATOM 920 O O . GLU A 1 113 ? 1.861 -11.420 -3.150 1.00 93.94 113 GLU A O 1
ATOM 925 N N . ARG A 1 114 ? 2.591 -9.356 -2.595 1.00 95.00 114 ARG A N 1
ATOM 926 C CA . ARG A 1 114 ? 1.282 -8.711 -2.727 1.00 95.00 114 ARG A CA 1
ATOM 927 C C . ARG A 1 114 ? 0.746 -8.819 -4.150 1.00 95.00 114 ARG A C 1
ATOM 929 O O . ARG A 1 114 ? -0.429 -9.167 -4.319 1.00 95.00 114 ARG A O 1
ATOM 936 N N . LEU A 1 115 ? 1.585 -8.566 -5.155 1.00 93.31 115 LEU A N 1
ATOM 937 C CA . LEU A 1 115 ? 1.228 -8.686 -6.573 1.00 93.31 115 LEU A CA 1
ATOM 938 C C . LEU A 1 115 ? 0.866 -10.130 -6.951 1.00 93.31 115 LEU A C 1
ATOM 940 O O . LEU A 1 115 ? -0.086 -10.341 -7.700 1.00 93.31 115 LEU A O 1
ATOM 944 N N . ARG A 1 116 ? 1.521 -11.131 -6.344 1.00 94.44 116 ARG A N 1
ATOM 945 C CA . ARG A 1 116 ? 1.170 -12.563 -6.473 1.00 94.44 116 ARG A CA 1
ATOM 946 C C . ARG A 1 116 ? -0.103 -12.968 -5.717 1.00 94.44 116 ARG A C 1
ATOM 948 O O . ARG A 1 116 ? -0.519 -14.121 -5.798 1.00 94.44 116 ARG A O 1
ATOM 955 N N . GLY A 1 117 ? -0.734 -12.041 -4.998 1.00 95.12 117 GLY A N 1
ATOM 956 C CA . GLY A 1 117 ? -2.024 -12.248 -4.346 1.00 95.12 117 GLY A CA 1
ATOM 957 C C . GLY A 1 117 ? -1.963 -12.520 -2.844 1.00 95.12 117 GLY A C 1
ATOM 958 O O . GLY A 1 117 ? -3.024 -12.708 -2.248 1.00 95.12 117 GLY A O 1
ATOM 959 N N . LYS A 1 118 ? -0.782 -12.493 -2.210 1.00 96.38 118 LYS A N 1
ATOM 960 C CA . LYS A 1 118 ? -0.683 -12.539 -0.741 1.00 96.38 118 LYS A CA 1
ATOM 961 C C . LYS A 1 118 ? -1.370 -11.300 -0.162 1.00 96.38 118 LYS A C 1
ATOM 963 O O . LYS A 1 118 ? -1.168 -10.201 -0.669 1.00 96.38 118 LYS A O 1
ATOM 968 N N . LEU A 1 119 ? -2.213 -11.468 0.854 1.00 96.44 119 LEU A N 1
ATOM 969 C CA . LEU A 1 119 ? -2.825 -10.330 1.545 1.00 96.44 119 LEU A CA 1
ATOM 970 C C . LEU A 1 119 ? -1.803 -9.699 2.501 1.00 96.44 119 LEU A C 1
ATOM 972 O O . LEU A 1 119 ? -1.051 -10.451 3.125 1.00 96.44 119 LEU A O 1
ATOM 976 N N . PRO A 1 120 ? -1.769 -8.360 2.633 1.00 96.56 120 PRO A N 1
ATOM 977 C CA . PRO A 1 120 ? -0.941 -7.725 3.644 1.00 96.56 120 PRO A CA 1
ATOM 978 C C . PRO A 1 120 ? -1.482 -8.035 5.047 1.00 96.56 120 PRO A C 1
ATOM 980 O O . PRO A 1 120 ? -2.639 -8.437 5.212 1.00 96.56 120 PRO A O 1
ATOM 983 N N . GLU A 1 121 ? -0.633 -7.874 6.055 1.00 96.88 121 GLU A N 1
ATOM 984 C CA . GLU A 1 121 ? -0.945 -8.172 7.454 1.00 96.88 121 GLU A CA 1
ATOM 985 C C . GLU A 1 121 ? -0.826 -6.907 8.311 1.00 96.88 121 GLU A C 1
ATOM 987 O O . GLU A 1 121 ? -0.065 -6.000 7.986 1.00 96.88 121 GLU A O 1
ATOM 992 N N . ILE A 1 122 ? -1.594 -6.841 9.399 1.00 97.19 122 ILE A N 1
ATOM 993 C CA . ILE A 1 122 ? -1.514 -5.782 10.409 1.00 97.19 122 ILE A CA 1
ATOM 994 C C . ILE A 1 122 ? -1.568 -6.376 11.816 1.00 97.19 122 ILE A C 1
ATOM 996 O O . ILE A 1 122 ? -2.397 -7.244 12.109 1.00 97.19 122 ILE A O 1
ATOM 1000 N N . ASP A 1 123 ? -0.717 -5.857 12.700 1.00 96.88 123 ASP A N 1
ATOM 1001 C CA . ASP A 1 123 ? -0.790 -6.100 14.137 1.00 96.88 123 ASP A CA 1
ATOM 1002 C C . ASP A 1 123 ? -1.832 -5.181 14.785 1.00 96.88 123 ASP A C 1
ATOM 1004 O O . ASP A 1 123 ? -1.755 -3.951 14.687 1.00 96.88 123 ASP A O 1
ATOM 1008 N N . ILE A 1 124 ? -2.795 -5.775 15.482 1.00 95.62 124 ILE A N 1
ATOM 1009 C CA . ILE A 1 124 ? -3.749 -5.061 16.325 1.00 95.62 124 ILE A CA 1
ATOM 1010 C C . ILE A 1 124 ? -3.658 -5.659 17.723 1.00 95.62 124 ILE A C 1
ATOM 1012 O O . ILE A 1 124 ? -4.142 -6.762 17.975 1.00 95.62 124 ILE A O 1
ATOM 1016 N N . TYR A 1 125 ? -3.043 -4.911 18.639 1.00 93.94 125 TYR A N 1
ATOM 1017 C CA . TYR A 1 125 ? -2.882 -5.302 20.042 1.00 93.94 125 TYR A CA 1
ATOM 1018 C C . TYR A 1 125 ? -2.163 -6.661 20.227 1.00 93.94 125 TYR A C 1
ATOM 1020 O O . TYR A 1 125 ? -2.511 -7.462 21.097 1.00 93.94 125 TYR A O 1
ATOM 1028 N N . GLY A 1 126 ? -1.146 -6.937 19.405 1.00 93.06 126 GLY A N 1
ATOM 1029 C CA . GLY A 1 126 ? -0.341 -8.162 19.448 1.00 93.06 126 GLY A CA 1
ATOM 1030 C C . GLY A 1 126 ? -0.962 -9.364 18.733 1.00 93.06 126 GLY A C 1
ATOM 1031 O O . GLY A 1 126 ? -0.389 -10.457 18.770 1.00 93.06 126 GLY A O 1
ATOM 1032 N N . ASP A 1 127 ? -2.122 -9.198 18.096 1.00 93.19 127 ASP A N 1
ATOM 1033 C CA . ASP A 1 127 ? -2.734 -10.206 17.234 1.00 93.19 127 ASP A CA 1
ATOM 1034 C C . ASP A 1 127 ? -2.636 -9.788 15.764 1.00 93.19 127 ASP A C 1
ATOM 1036 O O . ASP A 1 127 ? -2.785 -8.621 15.415 1.00 93.19 127 ASP A O 1
ATOM 1040 N N . GLN A 1 128 ? -2.399 -10.768 14.894 1.00 95.50 128 GLN A N 1
ATOM 1041 C CA . GLN A 1 128 ? -2.186 -10.549 13.464 1.00 95.50 128 GLN A CA 1
ATOM 1042 C C . GLN A 1 128 ? -3.480 -10.739 12.675 1.00 95.50 128 GLN A C 1
ATOM 1044 O O . GLN A 1 128 ? -4.188 -11.743 12.860 1.00 95.50 128 GLN A O 1
ATOM 1049 N N . TYR A 1 129 ? -3.747 -9.823 11.748 1.00 96.31 129 TYR A N 1
ATOM 1050 C CA . TYR A 1 129 ? -4.910 -9.838 10.865 1.00 96.31 129 TYR A CA 1
ATOM 1051 C C . TYR A 1 129 ? -4.482 -9.704 9.406 1.00 96.31 129 TYR A C 1
ATOM 1053 O O . TYR A 1 129 ? -3.708 -8.816 9.069 1.00 96.31 129 TYR A O 1
ATOM 1061 N N . TYR A 1 130 ? -5.050 -10.533 8.530 1.00 97.12 130 TYR A N 1
ATOM 1062 C CA . TYR A 1 130 ? -4.992 -10.313 7.089 1.00 97.12 130 TYR A CA 1
ATOM 1063 C C . TYR A 1 130 ? -5.895 -9.147 6.703 1.00 97.12 130 TYR A C 1
ATOM 1065 O O . TYR A 1 130 ? -7.055 -9.089 7.122 1.00 97.12 130 TYR A O 1
ATOM 1073 N N . ILE A 1 131 ? -5.387 -8.263 5.858 1.00 97.44 131 ILE A N 1
ATOM 1074 C CA . ILE A 1 131 ? -6.120 -7.134 5.300 1.00 97.44 131 ILE A CA 1
ATOM 1075 C C . ILE A 1 131 ? -6.770 -7.590 3.991 1.00 97.44 131 ILE A C 1
ATOM 1077 O O . ILE A 1 131 ? -6.105 -7.760 2.972 1.00 97.44 131 ILE A O 1
ATOM 1081 N N . ASP A 1 132 ? -8.087 -7.775 3.999 1.00 97.06 132 ASP A N 1
ATOM 1082 C CA . ASP A 1 132 ? -8.874 -8.106 2.810 1.00 97.06 132 ASP A CA 1
ATOM 1083 C C . ASP A 1 132 ? -9.666 -6.872 2.362 1.00 97.06 132 ASP A C 1
ATOM 1085 O O . ASP A 1 132 ? -10.859 -6.708 2.636 1.00 97.06 132 ASP A O 1
ATOM 1089 N N . TRP A 1 133 ? -8.983 -5.955 1.672 1.00 96.31 133 TRP A N 1
ATOM 1090 C CA . TRP A 1 133 ? -9.583 -4.685 1.249 1.00 96.31 133 TRP A CA 1
ATOM 1091 C C . TRP A 1 133 ? -10.718 -4.849 0.229 1.00 96.31 133 TRP A C 1
ATOM 1093 O O . TRP A 1 133 ? -11.600 -3.986 0.128 1.00 96.31 133 TRP A O 1
ATOM 1103 N N . LYS A 1 134 ? -10.713 -5.962 -0.517 1.00 93.69 134 LYS A N 1
ATOM 1104 C CA . LYS A 1 134 ? -11.778 -6.309 -1.463 1.00 93.69 134 LYS A CA 1
ATOM 1105 C C . LYS A 1 134 ? -13.078 -6.616 -0.723 1.00 93.69 134 LYS A C 1
ATOM 1107 O O . LYS A 1 134 ? -14.129 -6.167 -1.169 1.00 93.69 134 LYS A O 1
ATOM 1112 N N . LEU A 1 135 ? -12.997 -7.353 0.386 1.00 95.62 135 LEU A N 1
ATOM 1113 C CA . LEU A 1 135 ? -14.147 -7.669 1.237 1.00 95.62 135 LEU A CA 1
ATOM 1114 C C . LEU A 1 135 ? -14.422 -6.626 2.326 1.00 95.62 135 LEU A C 1
ATOM 1116 O O . LEU A 1 135 ? -15.439 -6.737 2.999 1.00 95.62 135 LEU A O 1
ATOM 1120 N N . LYS A 1 136 ? -13.550 -5.623 2.492 1.00 96.25 136 LYS A N 1
ATOM 1121 C CA . LYS A 1 136 ? -13.603 -4.661 3.609 1.00 96.25 136 LYS A CA 1
ATOM 1122 C C . LYS A 1 136 ? -13.509 -5.345 4.966 1.00 96.25 136 LYS A C 1
ATOM 1124 O O . LYS A 1 136 ? -14.185 -4.956 5.914 1.00 96.25 136 LYS A O 1
ATOM 1129 N N . GLU A 1 137 ? -12.647 -6.352 5.071 1.00 96.12 137 GLU A N 1
ATOM 1130 C CA . GLU A 1 137 ? -12.473 -7.130 6.296 1.00 96.12 137 GLU A CA 1
ATOM 1131 C C . GLU A 1 137 ? -11.012 -7.151 6.757 1.00 96.12 137 GLU A C 1
ATOM 1133 O O . GLU A 1 137 ? -10.094 -7.318 5.957 1.00 96.12 137 GLU A O 1
ATOM 1138 N N . LEU A 1 138 ? -10.804 -7.074 8.072 1.00 95.94 138 LEU A N 1
ATOM 1139 C CA . LEU A 1 138 ? -9.580 -7.532 8.728 1.00 95.94 138 LEU A CA 1
ATOM 1140 C C . LEU A 1 138 ? -9.861 -8.910 9.321 1.00 95.94 138 LEU A C 1
ATOM 1142 O O . LEU A 1 138 ? -10.760 -9.069 10.152 1.00 95.94 138 LEU A O 1
ATOM 1146 N N . ARG A 1 139 ? -9.123 -9.922 8.877 1.00 95.38 139 ARG A N 1
ATOM 1147 C CA . ARG A 1 139 ? -9.406 -11.334 9.162 1.00 95.38 139 ARG A CA 1
ATOM 1148 C C . ARG A 1 139 ? -8.312 -11.894 10.050 1.00 95.38 139 ARG A C 1
ATOM 1150 O O . ARG A 1 139 ? -7.170 -12.009 9.616 1.00 95.38 139 ARG A O 1
ATOM 1157 N N . HIS A 1 140 ? -8.646 -12.251 11.284 1.00 95.19 140 HIS A N 1
ATOM 1158 C CA . HIS A 1 140 ? -7.651 -12.742 12.230 1.00 95.19 140 HIS A CA 1
ATOM 1159 C C . HIS A 1 140 ? -6.958 -13.999 11.676 1.00 95.19 140 HIS A C 1
ATOM 1161 O O . HIS A 1 140 ? -7.615 -14.969 11.293 1.00 95.19 140 HIS A O 1
ATOM 1167 N N . THR A 1 141 ? -5.624 -14.012 11.688 1.00 94.19 141 THR A N 1
ATOM 1168 C CA . THR A 1 141 ? -4.803 -15.057 11.040 1.00 94.19 141 THR A CA 1
ATOM 1169 C C . THR A 1 141 ? -5.031 -16.452 11.635 1.00 94.19 141 THR A C 1
ATOM 1171 O O . THR A 1 141 ? -5.128 -17.438 10.912 1.00 94.19 141 THR A O 1
ATOM 1174 N N . LYS A 1 142 ? -5.164 -16.539 12.967 1.00 92.81 142 LYS A N 1
ATOM 1175 C CA . LYS A 1 142 ? -5.397 -17.801 13.702 1.00 92.81 142 LYS A CA 1
ATOM 1176 C C . LYS A 1 142 ? -6.869 -18.147 13.983 1.00 92.81 142 LYS A C 1
ATOM 1178 O O . LYS A 1 142 ? -7.184 -19.320 14.149 1.00 92.81 142 LYS A O 1
ATOM 1183 N N . ASN A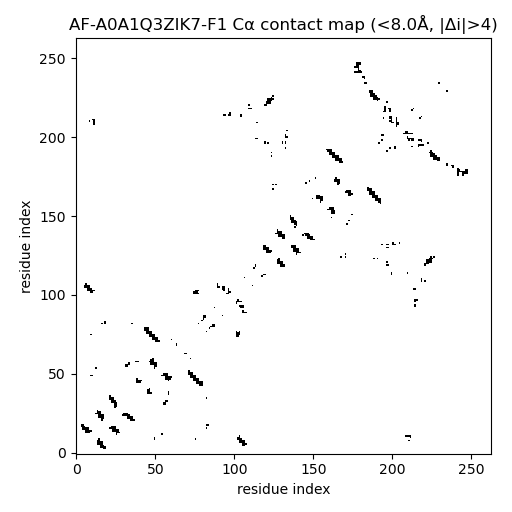 1 143 ? -7.771 -17.165 14.067 1.00 89.31 143 ASN A N 1
ATOM 1184 C CA . ASN A 1 143 ? -9.184 -17.372 14.400 1.00 89.31 143 ASN A CA 1
ATOM 1185 C C . ASN A 1 143 ? -10.089 -16.821 13.290 1.00 89.31 143 ASN A C 1
ATOM 1187 O O . ASN A 1 143 ? -10.533 -15.682 13.349 1.00 89.31 143 ASN A O 1
ATOM 1191 N N . LEU A 1 144 ? -10.419 -17.653 12.302 1.00 84.50 144 LEU A N 1
ATOM 1192 C CA . LEU A 1 144 ? -11.149 -17.238 11.093 1.00 84.50 144 LEU A CA 1
ATOM 1193 C C . LEU A 1 144 ? -12.591 -16.740 11.333 1.00 84.50 144 LEU A C 1
ATOM 1195 O O . LEU A 1 144 ? -13.213 -16.193 10.413 1.00 84.50 144 LEU A O 1
ATOM 1199 N N . TYR A 1 145 ? -13.136 -16.945 12.536 1.00 85.44 145 TYR A N 1
ATOM 1200 C CA . TYR A 1 145 ? -14.430 -16.395 12.953 1.00 85.44 145 TYR A CA 1
ATOM 1201 C C . TYR A 1 145 ? -14.315 -14.959 13.474 1.00 85.44 145 TYR A C 1
ATOM 1203 O O . TYR A 1 145 ? -15.308 -14.237 13.472 1.00 85.44 145 TYR A O 1
ATOM 1211 N N . ASN A 1 146 ? -13.122 -14.540 13.902 1.00 88.62 146 ASN A N 1
ATOM 1212 C CA . ASN A 1 146 ? -12.855 -13.172 14.320 1.00 88.62 146 ASN A CA 1
ATOM 1213 C C . ASN A 1 146 ? -12.529 -12.320 13.087 1.00 88.62 146 ASN A C 1
ATOM 1215 O O . ASN A 1 146 ? -11.470 -12.464 12.465 1.00 88.62 146 ASN A O 1
ATOM 1219 N N . ARG A 1 147 ? -13.482 -11.464 12.713 1.00 92.50 147 ARG A N 1
ATOM 1220 C CA . ARG A 1 147 ? -13.386 -10.564 11.565 1.00 92.50 147 ARG A CA 1
ATOM 1221 C C . ARG A 1 147 ? -13.862 -9.181 11.965 1.00 92.50 147 ARG A C 1
ATOM 1223 O O . ARG A 1 147 ? -14.869 -9.045 12.659 1.00 92.50 147 ARG A O 1
ATOM 1230 N N . ILE A 1 148 ? -13.159 -8.169 11.484 1.00 93.31 148 ILE A N 1
ATOM 1231 C CA . ILE A 1 148 ? -13.505 -6.766 11.688 1.00 93.31 148 ILE A CA 1
ATOM 1232 C C . ILE A 1 148 ? -13.937 -6.222 10.331 1.00 93.31 148 ILE A C 1
ATOM 1234 O O . ILE A 1 148 ? -13.135 -6.200 9.402 1.00 93.31 148 ILE A O 1
ATOM 1238 N N . CYS A 1 149 ? -15.197 -5.813 10.204 1.00 94.25 149 CYS A N 1
ATOM 1239 C CA . CYS A 1 149 ? -15.674 -5.147 8.997 1.00 94.25 149 CYS A CA 1
ATOM 1240 C C . CYS A 1 149 ? -15.276 -3.670 9.061 1.00 94.25 149 CYS A C 1
ATOM 1242 O O . CYS A 1 149 ? -15.691 -2.962 9.978 1.00 94.25 149 CYS A O 1
ATOM 1244 N N . ILE A 1 150 ? -14.456 -3.226 8.109 1.00 94.62 150 ILE A N 1
ATOM 1245 C CA . ILE A 1 150 ? -13.906 -1.865 8.061 1.00 94.62 150 ILE A CA 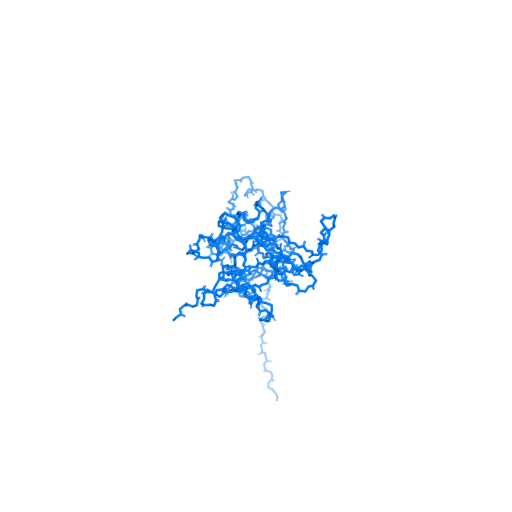1
ATOM 1246 C C . ILE A 1 150 ? -15.024 -0.835 7.854 1.00 94.62 150 ILE A C 1
ATOM 1248 O O . ILE A 1 150 ? -14.965 0.248 8.423 1.00 94.62 150 ILE A O 1
ATOM 1252 N N . ASP A 1 151 ? -16.074 -1.193 7.110 1.00 92.69 151 ASP A N 1
ATOM 1253 C CA . ASP A 1 151 ? -17.208 -0.301 6.827 1.00 92.69 151 ASP A CA 1
ATOM 1254 C C . ASP A 1 151 ? -18.045 0.042 8.078 1.00 92.69 151 ASP A C 1
ATOM 1256 O O . ASP A 1 151 ? -18.860 0.961 8.035 1.00 92.69 151 ASP A O 1
ATOM 1260 N N . TYR A 1 152 ? -17.857 -0.679 9.190 1.00 91.56 152 TYR A N 1
ATOM 1261 C CA . TYR A 1 152 ? -18.516 -0.401 10.474 1.00 91.56 152 TYR A CA 1
ATOM 1262 C C . TYR A 1 152 ? -17.634 0.362 11.462 1.00 91.56 152 TYR A C 1
ATOM 1264 O O . TYR A 1 152 ? -18.029 0.541 12.612 1.00 91.56 152 TYR A O 1
ATOM 1272 N N . LEU A 1 153 ? -16.437 0.768 11.045 1.00 94.25 153 LEU A N 1
ATOM 1273 C CA . LEU A 1 153 ? -15.534 1.538 11.885 1.00 94.25 153 LEU A CA 1
ATOM 1274 C C . LEU A 1 153 ? -15.773 3.033 11.696 1.00 94.25 153 LEU A C 1
ATOM 1276 O O . LEU A 1 153 ? -16.050 3.502 10.589 1.00 94.25 153 LEU A O 1
ATOM 1280 N N . ASP A 1 154 ? -15.599 3.786 12.776 1.00 94.75 154 ASP A N 1
ATOM 1281 C CA . ASP A 1 154 ? -15.604 5.240 12.705 1.00 94.75 154 ASP A CA 1
ATOM 1282 C C . ASP A 1 154 ? -14.339 5.735 11.998 1.00 94.75 154 ASP A C 1
ATOM 1284 O O . ASP A 1 154 ? -13.318 5.051 11.955 1.00 94.75 154 ASP A O 1
ATOM 1288 N N . ILE A 1 155 ? -14.378 6.941 11.438 1.00 95.69 155 ILE A N 1
ATOM 1289 C CA . ILE A 1 155 ? -13.219 7.559 10.784 1.00 95.69 155 ILE A CA 1
ATOM 1290 C C . ILE A 1 155 ? -12.698 8.677 11.681 1.00 95.69 155 ILE A C 1
ATOM 1292 O O . ILE A 1 155 ? -13.473 9.490 12.189 1.00 95.69 155 ILE A O 1
ATOM 1296 N N . SER A 1 156 ? -11.380 8.743 11.863 1.00 95.56 156 SER A N 1
ATOM 1297 C CA . SER A 1 156 ? -10.744 9.811 12.628 1.00 95.56 156 SER A CA 1
ATOM 1298 C C . SER A 1 156 ? -11.013 11.195 12.020 1.00 95.56 156 SER A C 1
ATOM 1300 O O . SER A 1 156 ? -11.187 11.311 10.804 1.00 95.56 156 SER A O 1
ATOM 1302 N N . PRO A 1 157 ? -11.008 12.281 12.819 1.00 94.88 157 PRO A N 1
ATOM 1303 C CA . PRO A 1 157 ? -11.262 13.629 12.302 1.00 94.88 157 PRO A CA 1
ATOM 1304 C C . PRO A 1 157 ? -10.322 14.054 11.163 1.00 94.88 157 PRO A C 1
ATOM 1306 O O . PRO A 1 157 ? -10.741 14.749 10.239 1.00 94.88 157 PRO A O 1
ATOM 1309 N N . ASP A 1 158 ? -9.065 13.605 11.197 1.00 94.62 158 ASP A N 1
ATOM 1310 C CA . ASP A 1 158 ? -8.065 13.855 10.152 1.00 94.62 158 ASP A CA 1
ATOM 1311 C C . ASP A 1 158 ? -8.169 12.899 8.949 1.00 94.62 158 ASP A C 1
ATOM 1313 O O . ASP A 1 158 ? -7.423 13.049 7.980 1.00 94.62 158 ASP A O 1
ATOM 1317 N N . ARG A 1 159 ? -9.093 11.930 9.003 1.00 93.81 159 ARG A N 1
ATOM 1318 C CA . ARG A 1 159 ? -9.352 10.895 7.992 1.00 93.81 159 ARG A CA 1
ATOM 1319 C C . ARG A 1 159 ? -8.143 10.024 7.652 1.00 93.81 159 ARG A C 1
ATOM 1321 O O . ARG A 1 159 ? -8.085 9.447 6.570 1.00 93.81 159 ARG A O 1
ATOM 1328 N N . LYS A 1 160 ? -7.180 9.913 8.569 1.00 94.56 160 LYS A N 1
ATOM 1329 C CA . LYS A 1 160 ? -5.984 9.073 8.394 1.00 94.56 160 LYS A CA 1
ATOM 1330 C C . LYS A 1 160 ? -6.107 7.706 9.050 1.00 94.56 160 LYS A C 1
ATOM 1332 O O . LYS A 1 160 ? -5.208 6.879 8.896 1.00 94.56 160 LYS A O 1
ATOM 1337 N N . SER A 1 161 ? -7.161 7.457 9.819 1.00 97.44 161 SER A N 1
ATOM 1338 C CA . SER A 1 161 ? -7.365 6.183 10.504 1.00 97.44 161 SER A CA 1
ATOM 1339 C C . SER A 1 161 ? -8.842 5.839 10.637 1.00 97.44 161 SER A C 1
ATOM 1341 O O . SER A 1 161 ? -9.694 6.718 10.762 1.00 97.44 161 SER A O 1
ATOM 1343 N N . TYR A 1 162 ? -9.125 4.545 10.674 1.00 97.44 162 TYR A N 1
ATOM 1344 C CA . TYR A 1 162 ? -10.347 4.006 11.243 1.00 97.44 162 TYR A CA 1
ATOM 1345 C C . TYR A 1 162 ? -10.185 3.879 12.757 1.00 97.44 162 TYR A C 1
ATOM 1347 O O . TYR A 1 162 ? -9.122 3.486 13.240 1.00 97.44 162 TYR A O 1
ATOM 1355 N N . ILE A 1 163 ? -11.232 4.199 13.501 1.00 96.62 163 ILE A N 1
ATOM 1356 C CA . ILE A 1 163 ? -11.284 4.132 14.954 1.00 96.62 163 ILE A CA 1
ATOM 1357 C C . ILE A 1 163 ? -12.213 2.989 15.332 1.00 96.62 163 ILE A C 1
ATOM 1359 O O . ILE A 1 163 ? -13.326 2.868 14.818 1.00 96.62 163 ILE A O 1
ATOM 1363 N N . ALA A 1 164 ? -11.751 2.153 16.252 1.00 95.00 164 ALA A N 1
ATOM 1364 C CA . ALA A 1 164 ? -12.568 1.104 16.827 1.00 95.00 164 ALA A CA 1
ATOM 1365 C C . ALA A 1 164 ? -12.354 1.017 18.335 1.00 95.00 164 ALA A C 1
ATOM 1367 O O . ALA A 1 164 ? -11.260 1.272 18.846 1.00 95.00 164 ALA A O 1
ATOM 1368 N N . LEU A 1 165 ? -13.396 0.588 19.040 1.00 94.94 165 LEU A N 1
ATOM 1369 C CA . LEU A 1 165 ? -13.257 0.137 20.412 1.00 94.94 165 LEU A CA 1
ATOM 1370 C C . LEU A 1 165 ? -12.804 -1.322 20.426 1.00 94.94 165 LEU A C 1
ATOM 1372 O O . LEU A 1 165 ? -13.404 -2.166 19.762 1.00 94.94 165 LEU A O 1
ATOM 1376 N N . PHE A 1 166 ? -11.756 -1.635 21.180 1.00 94.06 166 PHE A N 1
ATOM 1377 C CA . PHE A 1 166 ? -11.176 -2.972 21.240 1.00 94.06 166 PHE A CA 1
ATOM 1378 C C . PHE A 1 166 ? -11.173 -3.510 22.666 1.00 94.06 166 PHE A C 1
ATOM 1380 O O . PHE A 1 166 ? -10.737 -2.834 23.597 1.00 94.06 166 PHE A O 1
ATOM 1387 N N . ASN A 1 167 ? -11.613 -4.756 22.827 1.00 93.06 167 ASN A N 1
ATOM 1388 C CA . ASN A 1 167 ? -11.584 -5.456 24.102 1.00 93.06 167 ASN A CA 1
ATOM 1389 C C . ASN A 1 167 ? -10.306 -6.302 24.206 1.00 93.06 167 ASN A C 1
ATOM 1391 O O . ASN A 1 167 ? -10.161 -7.325 23.534 1.00 93.06 167 ASN A O 1
ATOM 1395 N N . LYS A 1 168 ? -9.394 -5.900 25.096 1.00 92.00 168 LYS A N 1
ATOM 1396 C CA . LYS A 1 168 ? -8.097 -6.550 25.357 1.00 92.00 168 LYS A CA 1
ATOM 1397 C C . LYS A 1 168 ? -8.230 -7.998 25.830 1.00 92.00 168 LYS A C 1
ATOM 1399 O O . LYS A 1 168 ? -7.344 -8.812 25.587 1.00 92.00 168 LYS A O 1
ATOM 1404 N N . GLN A 1 169 ? -9.322 -8.322 26.522 1.00 89.75 169 GLN A N 1
ATOM 1405 C CA . GLN A 1 169 ? -9.550 -9.651 27.082 1.00 89.75 169 GLN A CA 1
ATOM 1406 C C . GLN A 1 169 ? -10.046 -10.636 26.021 1.00 89.75 169 GLN A C 1
ATOM 1408 O O . GLN A 1 169 ? -9.559 -11.764 25.961 1.00 89.75 169 GLN A O 1
ATOM 1413 N N . THR A 1 170 ? -11.010 -10.232 25.190 1.00 87.62 170 THR A N 1
ATOM 1414 C CA . THR A 1 170 ? -11.547 -11.094 24.122 1.00 87.62 170 THR A CA 1
ATOM 1415 C C . THR A 1 170 ? -10.746 -11.004 22.827 1.00 87.62 170 THR A C 1
ATOM 1417 O O . THR A 1 170 ? -10.916 -11.870 21.972 1.00 87.62 170 THR A O 1
ATOM 1420 N N . LYS A 1 171 ? -9.867 -10.001 22.695 1.00 86.69 171 LYS A N 1
ATOM 1421 C CA . LYS A 1 171 ? -9.050 -9.717 21.505 1.00 86.69 171 LYS A CA 1
ATOM 1422 C C . LYS A 1 171 ? -9.903 -9.453 20.258 1.00 86.69 171 LYS A C 1
ATOM 1424 O O . LYS A 1 171 ? -9.635 -9.961 19.169 1.00 86.69 171 LYS A O 1
ATOM 1429 N N . THR A 1 172 ? -10.970 -8.678 20.430 1.00 87.69 172 THR A N 1
ATOM 1430 C CA . THR A 1 172 ? -11.945 -8.367 19.374 1.00 87.69 172 THR A CA 1
ATOM 1431 C C . THR A 1 172 ? -12.323 -6.895 19.392 1.00 87.69 172 THR A C 1
ATOM 1433 O O . THR A 1 172 ? -12.405 -6.281 20.458 1.00 87.69 172 THR A O 1
ATOM 1436 N N . VAL A 1 173 ? -12.648 -6.355 18.217 1.00 90.44 173 VAL A N 1
ATOM 1437 C CA . VAL A 1 173 ? -13.368 -5.081 18.121 1.00 90.44 173 VAL A CA 1
ATOM 1438 C C . VAL A 1 173 ? -14.781 -5.251 18.672 1.00 90.44 173 VAL A C 1
ATOM 1440 O O . VAL A 1 173 ? -15.469 -6.230 18.370 1.00 90.44 173 VAL A O 1
ATOM 1443 N N . VAL A 1 174 ? -15.208 -4.294 19.485 1.00 88.38 174 VAL A N 1
ATOM 1444 C CA . VAL A 1 174 ? -16.556 -4.212 20.035 1.00 88.38 174 VAL A CA 1
ATOM 1445 C C . VAL A 1 174 ? -17.453 -3.553 18.994 1.00 88.38 174 VAL A C 1
ATOM 1447 O O . VAL A 1 174 ? -17.412 -2.343 18.804 1.00 88.38 174 VAL A O 1
ATOM 1450 N N . GLN A 1 175 ? -18.256 -4.359 18.296 1.00 82.50 175 GLN A N 1
ATOM 1451 C CA . GLN A 1 175 ? -19.240 -3.850 17.329 1.00 82.50 175 GLN A CA 1
ATOM 1452 C C . GLN A 1 175 ? -20.481 -3.274 18.017 1.00 82.50 175 GLN A C 1
ATOM 1454 O O . GLN A 1 175 ? -21.124 -2.366 17.500 1.00 82.50 175 GLN A O 1
ATOM 1459 N N . GLN A 1 176 ? -20.837 -3.825 19.177 1.00 84.12 176 GLN A N 1
ATOM 1460 C CA . GLN A 1 176 ? -21.977 -3.388 19.963 1.00 84.12 176 GLN A CA 1
ATOM 1461 C C . GLN A 1 176 ? -21.654 -3.547 21.444 1.00 84.12 176 GLN A C 1
ATOM 1463 O O . GLN A 1 176 ? -21.377 -4.652 21.902 1.00 84.12 176 GLN A O 1
ATOM 1468 N N . LEU A 1 177 ? -21.741 -2.439 22.175 1.00 86.00 177 LEU A N 1
ATOM 1469 C CA . LEU A 1 177 ? -21.608 -2.419 23.626 1.00 86.00 177 LEU A CA 1
ATOM 1470 C C . LEU A 1 177 ? -22.808 -3.132 24.272 1.00 86.00 177 LEU A C 1
ATOM 1472 O O . LEU A 1 177 ? -23.956 -2.965 23.846 1.00 86.00 177 LEU A O 1
ATOM 1476 N N . VAL A 1 178 ? -22.550 -3.907 25.323 1.00 86.25 178 VAL A N 1
ATOM 1477 C CA . VAL A 1 178 ? -23.574 -4.550 26.164 1.00 86.25 178 VAL A CA 1
ATOM 1478 C C . VAL A 1 178 ? -23.276 -4.291 27.638 1.00 86.25 178 VAL A C 1
ATOM 1480 O O . VAL A 1 178 ? -22.119 -4.160 28.027 1.00 86.25 178 VAL A O 1
ATOM 1483 N N . GLY A 1 179 ? -24.310 -4.205 28.480 1.00 83.69 179 GLY A N 1
ATOM 1484 C CA . GLY A 1 179 ? -24.170 -3.614 29.821 1.00 83.69 179 GLY A CA 1
ATOM 1485 C C . GLY A 1 179 ? -23.234 -4.335 30.803 1.00 83.69 179 GLY A C 1
ATOM 1486 O O . GLY A 1 179 ? -22.825 -3.742 31.797 1.00 83.69 179 GLY A O 1
ATOM 1487 N N . ASN A 1 180 ? -22.855 -5.585 30.523 1.00 84.38 180 ASN A N 1
ATOM 1488 C CA . ASN A 1 180 ? -21.946 -6.382 31.351 1.00 84.38 180 ASN A CA 1
ATOM 1489 C C . ASN A 1 180 ? -20.469 -6.304 30.918 1.00 84.38 180 ASN A C 1
ATOM 1491 O O . ASN A 1 180 ? -19.635 -7.038 31.456 1.00 84.38 180 ASN A O 1
ATOM 1495 N N . GLU A 1 181 ? -20.130 -5.463 29.942 1.00 87.31 181 GLU A N 1
ATOM 1496 C CA . GLU A 1 181 ? -18.739 -5.243 29.558 1.00 87.31 181 GLU A CA 1
ATOM 1497 C C . GLU A 1 181 ? -17.947 -4.505 30.643 1.00 87.31 181 GLU A C 1
ATOM 1499 O O . GLU A 1 181 ? -18.486 -3.759 31.460 1.00 87.31 181 GLU A O 1
ATOM 1504 N N . ASN A 1 182 ? -16.631 -4.729 30.657 1.00 90.81 182 ASN A N 1
ATOM 1505 C CA . ASN A 1 182 ? -15.728 -4.081 31.599 1.00 90.81 182 ASN A CA 1
ATOM 1506 C C . ASN A 1 182 ? -14.922 -2.978 30.890 1.00 90.81 182 ASN A C 1
ATOM 1508 O O . ASN A 1 182 ? -14.038 -3.322 30.100 1.00 90.81 182 ASN A O 1
ATOM 1512 N N . PRO A 1 183 ? -15.151 -1.686 31.202 1.00 92.19 183 PRO A N 1
ATOM 1513 C CA . PRO A 1 183 ? -14.387 -0.567 30.644 1.00 92.19 183 PRO A CA 1
ATOM 1514 C C . PRO A 1 183 ? -12.870 -0.690 30.814 1.00 92.19 183 PRO A C 1
ATOM 1516 O O . PRO A 1 183 ? -12.127 -0.238 29.954 1.00 92.19 183 PRO A O 1
ATOM 1519 N N . GLU A 1 184 ? -12.388 -1.347 31.875 1.00 92.56 184 GLU A N 1
ATOM 1520 C CA . GLU A 1 184 ? -10.943 -1.521 32.114 1.00 92.56 184 GLU A CA 1
ATOM 1521 C C . GLU A 1 184 ? -10.261 -2.397 31.050 1.00 92.56 184 GLU A C 1
ATOM 1523 O O . GLU A 1 184 ? -9.048 -2.322 30.832 1.00 92.56 184 GLU A O 1
ATOM 1528 N N . ASN A 1 185 ? -11.051 -3.223 30.361 1.00 94.12 185 ASN A N 1
ATOM 1529 C CA . ASN A 1 185 ? -10.583 -4.067 29.270 1.00 94.12 185 ASN A CA 1
ATOM 1530 C C . ASN A 1 185 ? -10.682 -3.372 27.908 1.00 94.12 185 ASN A C 1
ATOM 1532 O O . ASN A 1 185 ? -10.315 -3.991 26.913 1.00 94.12 185 ASN A O 1
ATOM 1536 N N . MET A 1 186 ? -11.155 -2.126 27.847 1.00 95.00 186 MET A N 1
ATOM 1537 C CA . MET A 1 186 ? -11.403 -1.417 26.596 1.00 95.00 186 MET A CA 1
ATOM 1538 C C . MET A 1 186 ? -10.289 -0.424 26.281 1.00 95.00 186 MET A C 1
ATOM 1540 O O . MET A 1 186 ? -9.797 0.287 27.155 1.00 95.00 186 MET A O 1
ATOM 1544 N N . VAL A 1 187 ? -9.903 -0.373 25.011 1.00 96.19 187 VAL A N 1
ATOM 1545 C CA . VAL A 1 187 ? -8.955 0.604 24.459 1.00 96.19 187 VAL A CA 1
ATOM 1546 C C . VAL A 1 187 ? -9.458 1.102 23.115 1.00 96.19 187 VAL A C 1
ATOM 1548 O O . VAL A 1 187 ? -10.213 0.403 22.434 1.00 96.19 187 VAL A O 1
ATOM 1551 N N . PHE A 1 188 ? -9.019 2.290 22.714 1.00 96.44 188 PHE A N 1
ATOM 1552 C CA . PHE A 1 188 ? -9.194 2.741 21.340 1.00 96.44 188 PHE A CA 1
ATOM 1553 C C . PHE A 1 188 ? -8.068 2.184 20.478 1.00 96.44 188 PHE A C 1
ATOM 1555 O O . PHE A 1 188 ? -6.894 2.244 20.853 1.00 96.44 188 PHE A O 1
ATOM 1562 N N . VAL A 1 189 ? -8.425 1.653 19.313 1.00 97.06 189 VAL A N 1
ATOM 1563 C CA . VAL A 1 189 ? -7.464 1.269 18.281 1.00 97.06 189 VAL A CA 1
ATOM 1564 C C . VAL A 1 189 ? -7.675 2.129 17.044 1.00 97.06 189 VAL A C 1
ATOM 1566 O O . VAL A 1 189 ? -8.799 2.299 16.573 1.00 97.06 189 VAL A O 1
ATOM 1569 N N . TYR A 1 190 ? -6.575 2.669 16.533 1.00 97.81 190 TYR A N 1
ATOM 1570 C CA . TYR A 1 190 ? -6.509 3.459 15.314 1.00 97.81 190 TYR A CA 1
ATOM 1571 C C . TYR A 1 190 ? -5.841 2.606 14.245 1.00 97.81 190 TYR A C 1
ATOM 1573 O O . TYR A 1 190 ? -4.630 2.367 14.272 1.00 97.81 190 TYR A O 1
ATOM 1581 N N . ILE A 1 191 ? -6.657 2.103 13.331 1.00 97.62 191 ILE A N 1
ATOM 1582 C CA . ILE A 1 191 ? -6.231 1.299 12.192 1.00 97.62 191 ILE A CA 1
ATOM 1583 C C . ILE A 1 191 ? -5.933 2.269 11.044 1.00 97.62 191 ILE A C 1
ATOM 1585 O O . ILE A 1 191 ? -6.779 3.116 10.763 1.00 97.62 191 ILE A O 1
ATOM 1589 N N . PRO A 1 192 ? -4.779 2.184 10.363 1.00 97.38 192 PRO A N 1
ATOM 1590 C CA . PRO A 1 192 ? -4.484 3.054 9.230 1.00 97.38 192 PRO A CA 1
ATOM 1591 C C . PRO A 1 192 ? -5.587 3.046 8.166 1.00 97.38 192 PRO A C 1
ATOM 1593 O O . PRO A 1 192 ? -6.272 2.047 7.967 1.00 97.38 192 PRO A O 1
ATOM 1596 N N . TYR A 1 193 ? -5.752 4.166 7.472 1.00 96.00 193 TYR A N 1
ATOM 1597 C CA . TYR A 1 193 ? -6.647 4.273 6.321 1.00 96.00 193 TYR A CA 1
ATOM 1598 C C . TYR A 1 193 ? -6.180 3.432 5.117 1.00 96.00 193 TYR A C 1
ATOM 1600 O O . TYR A 1 193 ? -5.064 2.905 5.067 1.00 96.00 193 TYR A O 1
ATOM 1608 N N . GLU A 1 194 ? -7.032 3.319 4.107 1.00 95.62 194 GLU A N 1
ATOM 1609 C CA . GLU A 1 194 ? -6.940 2.302 3.066 1.00 95.62 194 GLU A CA 1
ATOM 1610 C C . GLU A 1 194 ? -5.682 2.320 2.205 1.00 95.62 194 GLU A C 1
ATOM 1612 O O . GLU A 1 194 ? -5.184 1.253 1.845 1.00 95.62 194 GLU A O 1
ATOM 1617 N N . LEU A 1 195 ? -5.150 3.507 1.896 1.00 96.19 195 LEU A N 1
ATOM 1618 C CA . LEU A 1 195 ? -3.953 3.630 1.060 1.00 96.19 195 LEU A CA 1
ATOM 1619 C C . LEU A 1 195 ? -2.724 3.093 1.787 1.00 96.19 195 LEU A C 1
A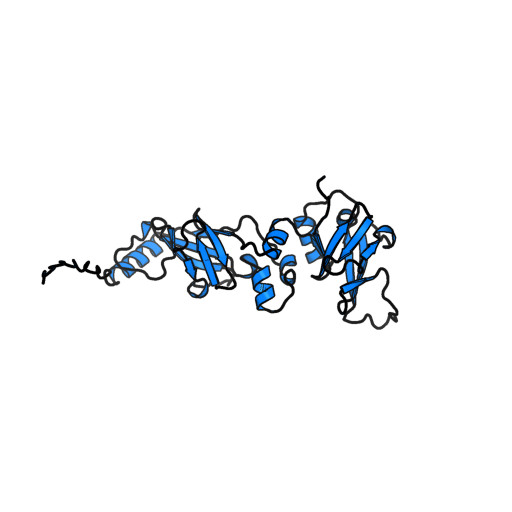TOM 1621 O O . LEU A 1 195 ? -1.787 2.645 1.141 1.00 96.19 195 LEU A O 1
ATOM 1625 N N . LYS A 1 196 ? -2.744 3.107 3.123 1.00 96.19 196 LYS A N 1
ATOM 1626 C CA . LYS A 1 196 ? -1.691 2.529 3.953 1.00 96.19 196 LYS A CA 1
ATOM 1627 C C . LYS A 1 196 ? -1.928 1.041 4.240 1.00 96.19 196 LYS A C 1
ATOM 1629 O O . LYS A 1 196 ? -0.963 0.308 4.410 1.00 96.19 196 LYS A O 1
ATOM 1634 N N . LEU A 1 197 ? -3.184 0.586 4.269 1.00 96.69 197 LEU A N 1
ATOM 1635 C CA . LEU A 1 197 ? -3.518 -0.826 4.490 1.00 96.69 197 LEU A CA 1
ATOM 1636 C C . LEU A 1 197 ? -3.219 -1.715 3.277 1.00 96.69 197 LEU A C 1
ATOM 1638 O O . LEU A 1 197 ? -2.595 -2.762 3.420 1.00 96.69 197 LEU A O 1
ATOM 1642 N N . ASP A 1 198 ? -3.708 -1.342 2.094 1.00 97.44 198 ASP A N 1
ATOM 1643 C CA . ASP A 1 198 ? -3.513 -2.128 0.871 1.00 97.44 198 ASP A CA 1
ATOM 1644 C C . ASP A 1 198 ? -3.561 -1.215 -0.369 1.00 97.44 198 ASP A C 1
ATOM 1646 O O . ASP A 1 198 ? -4.576 -1.176 -1.078 1.00 97.44 198 ASP A O 1
ATOM 1650 N N . PRO A 1 199 ? -2.474 -0.471 -0.655 1.00 97.00 199 PRO A N 1
ATOM 1651 C CA . PRO A 1 199 ? -2.416 0.442 -1.798 1.00 97.00 199 PRO A CA 1
ATOM 1652 C C . PRO A 1 199 ? -2.687 -0.275 -3.128 1.00 97.00 199 PRO A C 1
ATOM 1654 O O . PRO A 1 199 ? -3.354 0.279 -3.998 1.00 97.00 199 PRO A O 1
ATOM 1657 N N . VAL A 1 200 ? -2.265 -1.537 -3.267 1.00 97.12 200 VAL A N 1
ATOM 1658 C CA . VAL A 1 200 ? -2.492 -2.344 -4.477 1.00 97.12 200 VAL A CA 1
ATOM 1659 C C . VAL A 1 200 ? -3.980 -2.639 -4.672 1.00 97.12 200 VAL A C 1
ATOM 1661 O O . VAL A 1 200 ? -4.526 -2.443 -5.758 1.00 97.12 200 VAL A O 1
ATOM 1664 N N . ALA A 1 201 ? -4.686 -3.088 -3.632 1.00 97.31 201 ALA A N 1
ATOM 1665 C CA . ALA A 1 201 ? -6.124 -3.328 -3.752 1.00 97.31 201 ALA A CA 1
ATOM 1666 C C . ALA A 1 201 ? -6.923 -2.034 -3.936 1.00 97.31 201 ALA A C 1
ATOM 1668 O O . ALA A 1 201 ? -7.964 -2.055 -4.600 1.00 97.31 201 ALA A O 1
ATOM 1669 N N . VAL A 1 202 ? -6.468 -0.916 -3.363 1.00 97.19 202 VAL A N 1
ATOM 1670 C CA . VAL A 1 202 ? -7.081 0.393 -3.611 1.00 97.19 202 VAL A CA 1
ATOM 1671 C C . VAL A 1 202 ? -6.907 0.795 -5.077 1.00 97.19 202 VAL A C 1
ATOM 1673 O O . VAL A 1 202 ? -7.900 1.166 -5.702 1.00 97.19 202 VAL A O 1
ATOM 1676 N N . ALA A 1 203 ? -5.709 0.645 -5.649 1.00 96.62 203 ALA A N 1
ATOM 1677 C CA . ALA A 1 203 ? -5.442 0.938 -7.058 1.00 96.62 203 ALA A CA 1
ATOM 1678 C C . ALA A 1 203 ? -6.383 0.146 -7.978 1.00 96.62 203 ALA A C 1
ATOM 1680 O O . ALA A 1 203 ? -7.118 0.732 -8.776 1.00 96.62 203 ALA A O 1
ATOM 1681 N N . ARG A 1 204 ? -6.480 -1.172 -7.757 1.00 95.75 204 ARG A N 1
ATOM 1682 C CA . ARG A 1 204 ? -7.401 -2.064 -8.484 1.00 95.75 204 ARG A CA 1
ATOM 1683 C C . ARG A 1 204 ? -8.858 -1.618 -8.393 1.00 95.75 204 ARG A C 1
ATOM 1685 O O . ARG A 1 204 ? -9.577 -1.662 -9.387 1.00 95.75 204 ARG A O 1
ATOM 1692 N N . ARG A 1 205 ? -9.314 -1.181 -7.212 1.00 95.81 205 ARG A N 1
ATOM 1693 C CA . ARG A 1 205 ? -10.694 -0.701 -7.012 1.00 95.81 205 ARG A CA 1
ATOM 1694 C C . ARG A 1 205 ? -11.006 0.526 -7.872 1.00 95.81 205 ARG A C 1
ATOM 1696 O O . ARG A 1 205 ? -12.145 0.667 -8.306 1.00 95.81 205 ARG A O 1
ATOM 1703 N N . TYR A 1 206 ? -10.020 1.388 -8.101 1.00 95.50 206 TYR A N 1
ATOM 1704 C CA . TYR A 1 206 ? -10.157 2.586 -8.930 1.00 95.50 206 TYR A CA 1
ATOM 1705 C C . TYR A 1 206 ? -9.816 2.353 -10.412 1.00 95.50 206 TYR A C 1
ATOM 1707 O O . TYR A 1 206 ? -9.815 3.307 -11.182 1.00 95.50 206 TYR A O 1
ATOM 1715 N N . GLY A 1 207 ? -9.553 1.108 -10.829 1.00 94.94 207 GLY A N 1
ATOM 1716 C CA . GLY A 1 207 ? -9.182 0.790 -12.212 1.00 94.94 207 GLY A CA 1
ATOM 1717 C C . GLY A 1 207 ? -7.773 1.252 -12.598 1.00 94.94 207 GLY A C 1
ATOM 1718 O O . GLY A 1 207 ? -7.475 1.363 -13.782 1.00 94.94 207 GLY A O 1
ATOM 1719 N N . LEU A 1 208 ? -6.919 1.533 -11.612 1.00 92.75 208 LEU A N 1
ATOM 1720 C CA . LEU A 1 208 ? -5.517 1.887 -11.820 1.00 92.75 208 LEU A CA 1
ATOM 1721 C C . LEU A 1 208 ? -4.653 0.624 -11.922 1.00 92.75 208 LEU A C 1
ATOM 1723 O O . LEU A 1 208 ? -5.041 -0.449 -11.449 1.00 92.75 208 LEU A O 1
ATOM 1727 N N . ARG A 1 209 ? -3.451 0.767 -12.493 1.00 90.75 209 ARG A N 1
ATOM 1728 C CA . ARG A 1 209 ? -2.423 -0.282 -12.448 1.00 90.75 209 ARG A CA 1
ATOM 1729 C C . ARG A 1 209 ? -2.022 -0.562 -11.000 1.00 90.75 209 ARG A C 1
ATOM 1731 O O . ARG A 1 209 ? -2.004 0.341 -10.167 1.00 90.75 209 ARG A O 1
ATOM 1738 N N . ASP A 1 210 ? -1.676 -1.814 -10.714 1.00 91.25 210 ASP A N 1
ATOM 1739 C CA . ASP A 1 210 ? -1.428 -2.304 -9.352 1.00 91.25 210 ASP A CA 1
ATOM 1740 C C . ASP A 1 210 ? -0.394 -1.479 -8.566 1.00 91.25 210 ASP A C 1
ATOM 1742 O O . ASP A 1 210 ? -0.507 -1.360 -7.345 1.00 91.25 210 ASP A O 1
ATOM 1746 N N . THR A 1 211 ? 0.595 -0.896 -9.246 1.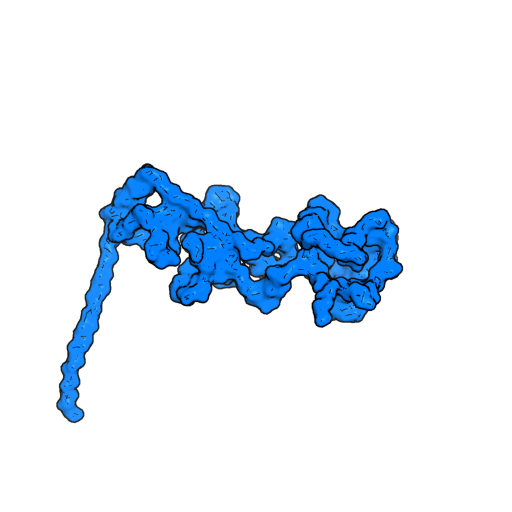00 91.25 211 THR A N 1
ATOM 1747 C CA . THR A 1 211 ? 1.682 -0.129 -8.624 1.00 91.25 211 THR A CA 1
ATOM 1748 C C . THR A 1 211 ? 1.456 1.379 -8.573 1.00 91.25 211 THR A C 1
ATOM 1750 O O . THR A 1 211 ? 2.232 2.066 -7.911 1.00 91.25 211 THR A O 1
ATOM 1753 N N . ALA A 1 212 ? 0.368 1.887 -9.163 1.00 91.44 212 ALA A N 1
ATOM 1754 C CA . ALA A 1 212 ? 0.131 3.323 -9.360 1.00 91.44 212 ALA A CA 1
ATOM 1755 C C . ALA A 1 212 ? 0.129 4.143 -8.062 1.00 91.44 212 ALA A C 1
ATOM 1757 O O . ALA A 1 212 ? 0.371 5.348 -8.059 1.00 91.44 212 ALA A O 1
ATOM 1758 N N . LEU A 1 213 ? -0.163 3.495 -6.932 1.00 94.44 213 LEU A N 1
ATOM 1759 C CA . LEU A 1 213 ? -0.202 4.131 -5.617 1.00 94.44 213 LEU A CA 1
ATOM 1760 C C . LEU A 1 213 ? 1.069 3.894 -4.791 1.00 94.44 213 LEU A C 1
ATOM 1762 O O . LEU A 1 213 ? 1.253 4.572 -3.783 1.00 94.44 213 LEU A O 1
ATOM 1766 N N . LEU A 1 214 ? 1.961 2.989 -5.208 1.00 93.69 214 LEU A N 1
ATOM 1767 C CA . LEU A 1 214 ? 3.108 2.545 -4.406 1.00 93.69 214 LEU A CA 1
ATOM 1768 C C . LEU A 1 214 ? 4.208 3.596 -4.259 1.00 93.69 214 LEU A C 1
ATOM 1770 O O . LEU A 1 214 ? 4.896 3.597 -3.241 1.00 93.69 214 LEU A O 1
ATOM 1774 N N . GLN A 1 215 ? 4.356 4.508 -5.224 1.00 89.56 215 GLN A N 1
ATOM 1775 C CA . GLN A 1 215 ? 5.318 5.611 -5.104 1.00 89.56 215 GLN A CA 1
ATOM 1776 C C . GLN A 1 215 ? 4.981 6.535 -3.928 1.00 89.56 215 GLN A C 1
ATOM 1778 O O . GLN A 1 215 ? 5.873 7.011 -3.235 1.00 89.56 215 GLN A O 1
ATOM 1783 N N . ARG A 1 216 ? 3.685 6.767 -3.685 1.00 91.12 216 ARG A N 1
ATOM 1784 C CA . ARG A 1 216 ? 3.206 7.643 -2.610 1.00 91.12 216 ARG A CA 1
ATOM 1785 C C . ARG A 1 216 ? 2.874 6.882 -1.327 1.00 91.12 216 ARG A C 1
ATOM 1787 O O . ARG A 1 216 ? 2.989 7.434 -0.235 1.00 91.12 216 ARG A O 1
ATOM 1794 N N . PHE A 1 217 ? 2.436 5.637 -1.465 1.00 93.69 217 PHE A N 1
ATOM 1795 C CA . PHE A 1 217 ? 2.006 4.767 -0.379 1.00 93.69 217 PHE A CA 1
ATOM 1796 C C . PHE A 1 217 ? 2.695 3.407 -0.532 1.00 93.69 217 PHE A C 1
ATOM 1798 O O . PHE A 1 217 ? 2.083 2.457 -1.024 1.00 93.69 217 PHE A O 1
ATOM 1805 N N . PRO A 1 218 ? 3.990 3.310 -0.182 1.00 92.19 218 PRO A N 1
ATOM 1806 C CA . PRO A 1 218 ? 4.715 2.051 -0.258 1.00 92.19 218 PRO A CA 1
ATOM 1807 C C . PRO A 1 218 ? 4.111 1.024 0.705 1.00 92.19 218 PRO A C 1
ATOM 1809 O O . PRO A 1 218 ? 3.555 1.375 1.746 1.00 92.19 218 PRO A O 1
ATOM 1812 N N . ILE A 1 219 ? 4.236 -0.258 0.363 1.00 92.38 219 ILE A N 1
ATOM 1813 C CA . ILE A 1 219 ? 3.789 -1.342 1.242 1.00 92.38 219 ILE A CA 1
ATOM 1814 C C . ILE A 1 219 ? 4.677 -1.374 2.490 1.00 92.38 219 ILE A C 1
ATOM 1816 O O . ILE A 1 219 ? 5.897 -1.497 2.399 1.00 92.38 219 ILE A O 1
ATOM 1820 N N . GLU A 1 220 ? 4.052 -1.294 3.661 1.00 89.94 220 GLU A N 1
ATOM 1821 C CA . GLU A 1 220 ? 4.719 -1.407 4.957 1.00 89.94 220 GLU A CA 1
ATOM 1822 C C . GLU A 1 220 ? 4.666 -2.866 5.442 1.00 89.94 220 GLU A C 1
ATOM 1824 O O . GLU A 1 220 ? 3.590 -3.454 5.533 1.00 89.94 220 GLU A O 1
ATOM 1829 N N . LYS A 1 221 ? 5.824 -3.462 5.763 1.00 86.12 221 LYS A N 1
ATOM 1830 C CA . LYS A 1 221 ? 5.909 -4.858 6.247 1.00 86.12 221 LYS A CA 1
ATOM 1831 C C . LYS A 1 221 ? 5.399 -5.031 7.676 1.00 86.12 221 LYS A C 1
ATOM 1833 O O . LYS A 1 221 ? 4.810 -6.055 7.996 1.00 86.12 221 LYS A O 1
ATOM 1838 N N . ASP A 1 222 ? 5.608 -4.018 8.510 1.00 90.81 222 ASP A N 1
ATOM 1839 C CA . ASP A 1 222 ? 5.298 -4.045 9.939 1.00 90.81 222 ASP A CA 1
ATOM 1840 C C . ASP A 1 222 ? 4.145 -3.091 10.269 1.00 90.81 222 ASP A C 1
ATOM 1842 O O . ASP A 1 222 ? 4.262 -2.232 11.147 1.00 90.81 222 ASP A O 1
ATOM 1846 N N . LEU A 1 223 ? 3.025 -3.206 9.546 1.00 95.75 223 LEU A N 1
ATOM 1847 C CA . LEU A 1 223 ? 1.830 -2.419 9.844 1.00 95.75 223 LEU A CA 1
ATOM 1848 C C . LEU A 1 223 ? 1.334 -2.732 11.257 1.00 95.75 223 LEU A C 1
ATOM 1850 O O . LEU A 1 223 ? 1.103 -3.888 11.618 1.00 95.75 223 LEU A O 1
ATOM 1854 N N . LYS A 1 224 ? 1.122 -1.682 12.052 1.00 97.06 224 LYS A N 1
ATOM 1855 C CA . LYS A 1 224 ? 0.559 -1.782 13.402 1.00 97.06 224 LYS A CA 1
ATOM 1856 C C . LYS A 1 224 ? -0.520 -0.735 13.605 1.00 97.06 224 LYS A C 1
ATOM 1858 O O . LYS A 1 224 ? -0.343 0.428 13.237 1.00 97.06 224 LYS A O 1
ATOM 1863 N N . ALA A 1 225 ? -1.623 -1.138 14.224 1.00 97.12 225 ALA A N 1
ATOM 1864 C CA . ALA A 1 225 ? -2.605 -0.195 14.731 1.00 97.12 225 ALA A CA 1
ATOM 1865 C C . ALA A 1 225 ? -2.030 0.563 15.934 1.00 97.12 225 ALA A C 1
ATOM 1867 O O . ALA A 1 225 ? -1.317 -0.001 16.768 1.00 97.12 225 ALA A O 1
ATOM 1868 N N . THR A 1 226 ? -2.365 1.846 16.047 1.00 97.50 226 THR A N 1
ATOM 1869 C CA . THR A 1 226 ? -2.035 2.612 17.254 1.00 97.50 226 THR A CA 1
ATOM 1870 C C . THR A 1 226 ? -3.063 2.308 18.331 1.00 97.50 226 THR A C 1
ATOM 1872 O O . THR A 1 226 ? -4.263 2.346 18.074 1.00 97.50 226 THR A O 1
ATOM 1875 N N . VAL A 1 227 ? -2.595 2.004 19.539 1.00 96.44 227 VAL A N 1
ATOM 1876 C CA . VAL A 1 227 ? -3.446 1.670 20.684 1.00 96.44 227 VAL A CA 1
ATOM 1877 C C . VAL A 1 227 ? -3.378 2.815 21.680 1.00 96.44 227 VAL A C 1
ATOM 1879 O O . VAL A 1 227 ? -2.289 3.197 22.108 1.00 96.44 227 VAL A O 1
ATOM 1882 N N . VAL A 1 228 ? -4.536 3.340 22.063 1.00 96.56 228 VAL A N 1
ATOM 1883 C CA . VAL A 1 228 ? -4.658 4.416 23.045 1.00 96.56 228 VAL A CA 1
ATOM 1884 C C . VAL A 1 228 ? -5.507 3.918 24.206 1.00 96.56 228 VAL A C 1
ATOM 1886 O O . VAL A 1 228 ? -6.666 3.531 24.042 1.00 96.56 228 VAL A O 1
ATOM 1889 N N . GLU A 1 229 ? -4.903 3.900 25.392 1.00 95.50 229 GLU A N 1
ATOM 1890 C CA . GLU A 1 229 ? -5.621 3.630 26.634 1.00 95.50 229 GLU A CA 1
ATOM 1891 C C . GLU A 1 229 ? -6.584 4.781 26.926 1.00 95.50 229 GLU A C 1
ATOM 1893 O O . GLU A 1 229 ? -6.233 5.949 26.771 1.00 95.50 229 GLU A O 1
ATOM 1898 N N . MET A 1 230 ? -7.789 4.444 27.384 1.00 94.62 230 MET A N 1
ATOM 1899 C CA . MET A 1 230 ? -8.749 5.457 27.812 1.00 94.62 230 MET A CA 1
ATOM 1900 C C . MET A 1 230 ? -8.259 6.168 29.065 1.00 94.62 230 MET A C 1
ATOM 1902 O O . MET A 1 230 ? -7.754 5.513 29.991 1.00 94.62 230 MET A O 1
ATOM 1906 N N . ASP A 1 231 ? -8.496 7.473 29.133 1.00 95.00 231 ASP A N 1
ATOM 1907 C CA . ASP A 1 231 ? -8.324 8.242 30.360 1.00 95.00 231 ASP A CA 1
ATOM 1908 C C . ASP A 1 231 ? -9.438 7.950 31.392 1.00 95.00 231 ASP A C 1
ATOM 1910 O O . ASP A 1 231 ? -10.347 7.141 31.174 1.00 95.00 231 ASP A O 1
ATOM 1914 N N . GLN A 1 232 ? -9.342 8.568 32.572 1.00 94.25 232 GLN A N 1
ATOM 1915 C CA . GLN A 1 232 ? -10.298 8.338 33.659 1.00 94.25 232 GLN A CA 1
ATOM 1916 C C . GLN A 1 232 ? -11.707 8.861 33.346 1.00 94.25 232 GLN A C 1
ATOM 1918 O O . GLN A 1 232 ? -12.684 8.265 33.808 1.00 94.25 232 GLN A O 1
ATOM 1923 N N . GLU A 1 233 ? -11.822 9.954 32.594 1.00 94.62 233 GLU A N 1
ATOM 1924 C CA . GLU A 1 233 ? -13.100 10.575 32.246 1.00 94.62 233 GLU A CA 1
ATOM 1925 C C . GLU A 1 233 ? -13.832 9.713 31.216 1.00 94.62 233 GLU A C 1
ATOM 1927 O O . GLU A 1 233 ? -14.946 9.261 31.481 1.00 94.62 233 GLU A O 1
ATOM 1932 N N . GLN A 1 234 ? -13.145 9.327 30.142 1.00 94.06 234 GLN A N 1
ATOM 1933 C CA . GLN A 1 234 ? -13.633 8.402 29.117 1.00 94.06 234 GLN A CA 1
ATOM 1934 C C . GLN A 1 234 ? -14.084 7.063 29.714 1.00 94.06 234 GLN A C 1
ATOM 1936 O O . GLN A 1 234 ? -15.152 6.546 29.376 1.00 94.06 234 GLN A O 1
ATOM 1941 N N . ARG A 1 235 ? -13.312 6.494 30.654 1.00 94.31 235 ARG A N 1
ATOM 1942 C CA . ARG A 1 235 ? -13.710 5.257 31.355 1.00 94.31 235 ARG A CA 1
ATOM 1943 C C . ARG A 1 235 ? -14.972 5.451 32.180 1.00 94.31 235 ARG A C 1
ATOM 1945 O O . ARG A 1 235 ? -15.813 4.550 32.232 1.00 94.31 235 ARG A O 1
ATOM 1952 N N . LYS A 1 236 ? -15.098 6.590 32.863 1.00 94.56 236 LYS A N 1
ATOM 1953 C CA . LYS A 1 236 ? -16.269 6.901 33.685 1.00 94.56 236 LYS A CA 1
ATOM 1954 C C . LYS A 1 236 ? -17.512 7.056 32.811 1.00 94.56 236 LYS A C 1
ATOM 1956 O O . LYS A 1 236 ? -18.525 6.430 33.121 1.00 94.56 236 LYS A O 1
ATOM 1961 N N . GLU A 1 237 ? -17.414 7.803 31.717 1.00 94.19 237 GLU A N 1
ATOM 1962 C CA . GLU A 1 237 ? -18.493 7.978 30.739 1.00 94.19 237 GLU A CA 1
ATOM 1963 C C . GLU A 1 237 ? -18.930 6.640 30.143 1.00 94.19 237 GLU A C 1
ATOM 1965 O O . GLU A 1 237 ? -20.116 6.304 30.174 1.00 94.19 237 GLU A O 1
ATOM 1970 N N . LEU A 1 238 ? -17.977 5.814 29.696 1.00 93.75 238 LEU A N 1
ATOM 1971 C CA . LEU A 1 238 ? -18.278 4.483 29.173 1.00 93.75 238 LEU A CA 1
ATOM 1972 C C . LEU A 1 238 ? -18.969 3.615 30.230 1.00 93.75 238 LEU A C 1
ATOM 1974 O O . LEU A 1 238 ? -19.948 2.935 29.937 1.00 93.75 238 LEU A O 1
ATOM 1978 N N . LYS A 1 239 ? -18.510 3.659 31.484 1.00 94.00 239 LYS A N 1
ATOM 1979 C CA . LYS A 1 239 ? -19.125 2.912 32.589 1.00 94.00 239 LYS A CA 1
ATOM 1980 C C . LYS A 1 239 ? -20.562 3.353 32.864 1.00 94.00 239 LYS A C 1
ATOM 1982 O O . LYS A 1 239 ? -21.399 2.514 33.198 1.00 94.00 239 LYS A O 1
ATOM 1987 N N . GLU A 1 240 ? -20.852 4.646 32.782 1.00 93.81 240 GLU A N 1
ATOM 1988 C CA . GLU A 1 240 ? -22.210 5.178 32.927 1.00 93.81 240 GLU A CA 1
ATOM 1989 C C . GLU A 1 240 ? -23.093 4.769 31.744 1.00 93.81 240 GLU A C 1
ATOM 1991 O O . GLU A 1 240 ? -24.209 4.288 31.959 1.00 93.81 240 GLU A O 1
ATOM 1996 N N . TYR A 1 241 ? -22.564 4.840 30.522 1.00 92.50 241 TYR A N 1
ATOM 1997 C CA . TYR A 1 241 ? -23.254 4.389 29.319 1.00 92.50 241 TYR A CA 1
ATOM 1998 C C . TYR A 1 241 ? -23.591 2.893 29.376 1.00 92.50 241 TYR A C 1
ATOM 2000 O O . TYR A 1 241 ? -24.748 2.523 29.178 1.00 92.50 241 TYR A O 1
ATOM 2008 N N . LEU A 1 242 ? -22.637 2.035 29.749 1.00 92.50 242 LEU A N 1
ATOM 2009 C CA . LEU A 1 242 ? -22.850 0.590 29.878 1.00 92.50 242 LEU A CA 1
ATOM 2010 C C . LEU A 1 242 ? -23.969 0.247 30.871 1.00 92.50 242 LEU A C 1
ATOM 2012 O O . LEU A 1 242 ? -24.796 -0.612 30.579 1.00 92.50 242 LEU A O 1
ATOM 2016 N N . LYS A 1 243 ? -24.071 0.958 32.003 1.00 91.44 243 LYS A N 1
ATOM 2017 C CA . LYS A 1 243 ? -25.167 0.758 32.975 1.00 91.44 243 LYS A CA 1
ATOM 2018 C C . LYS A 1 243 ? -26.552 1.073 32.408 1.00 91.44 243 LYS A C 1
ATOM 2020 O O . LYS A 1 243 ? -27.542 0.574 32.937 1.00 91.44 243 LYS A O 1
ATOM 2025 N N . SER A 1 244 ? -26.630 1.929 31.389 1.00 91.19 244 SER A N 1
ATOM 2026 C CA . SER A 1 244 ? -27.892 2.268 30.722 1.00 91.19 244 SER A CA 1
ATOM 2027 C C . SER A 1 244 ? -28.317 1.230 29.677 1.00 91.19 244 SER A C 1
ATOM 2029 O O . SER A 1 244 ? -29.477 1.214 29.263 1.00 91.19 244 SER A O 1
ATOM 2031 N N . LEU A 1 245 ? -27.399 0.353 29.258 1.00 91.00 245 LEU A N 1
ATOM 2032 C CA . LEU A 1 245 ? -27.661 -0.657 28.242 1.00 91.00 245 LEU A CA 1
ATOM 2033 C C . LEU A 1 245 ? -28.355 -1.892 28.833 1.00 91.00 245 LEU A C 1
ATOM 2035 O O . LEU A 1 245 ? -28.082 -2.290 29.967 1.00 91.00 245 LEU A O 1
ATOM 2039 N N . PRO A 1 246 ? -29.233 -2.552 28.059 1.00 80.81 246 PRO A N 1
ATOM 2040 C CA . PRO A 1 246 ? -29.844 -3.799 28.485 1.00 80.81 246 PRO A CA 1
ATOM 2041 C C . PRO A 1 246 ? -28.787 -4.899 28.641 1.00 80.81 246 PRO A C 1
ATOM 2043 O O . PRO A 1 246 ? -27.906 -5.073 27.798 1.00 80.81 246 PRO A O 1
ATOM 2046 N N . GLU A 1 247 ? -28.924 -5.691 29.702 1.00 76.69 247 GLU A N 1
ATOM 2047 C CA . GLU A 1 247 ? -28.137 -6.909 29.887 1.00 76.69 247 GLU A CA 1
ATOM 2048 C C . GLU A 1 247 ? -28.410 -7.902 28.740 1.00 76.69 247 GLU A C 1
ATOM 2050 O O . GLU A 1 247 ? -29.568 -8.068 28.317 1.00 76.69 247 GLU A O 1
ATOM 2055 N N . PRO A 1 248 ? -27.380 -8.599 28.227 1.00 72.75 248 PRO A N 1
ATOM 2056 C CA . PRO A 1 248 ? -27.566 -9.563 27.155 1.00 72.75 248 PRO A CA 1
ATOM 2057 C C . PRO A 1 248 ? -28.516 -10.682 27.603 1.00 72.75 248 PRO A C 1
ATOM 2059 O O . PRO A 1 248 ? -28.286 -11.380 28.592 1.00 72.75 248 PRO A O 1
ATOM 2062 N N . LYS A 1 249 ? -29.610 -10.886 26.855 1.00 66.62 249 LYS A N 1
ATOM 2063 C CA . LYS A 1 249 ? -30.570 -11.964 27.132 1.00 66.62 249 LYS A CA 1
ATOM 2064 C C . LYS A 1 249 ? -29.873 -13.316 26.960 1.00 66.62 249 LYS A C 1
ATOM 2066 O O . LYS A 1 249 ? -29.642 -13.755 25.835 1.00 66.62 249 LYS A O 1
ATOM 2071 N N . MET A 1 250 ? -29.584 -14.000 28.069 1.00 53.94 250 MET A N 1
ATOM 2072 C CA . MET A 1 250 ? -29.073 -15.374 28.069 1.00 53.94 250 MET A CA 1
ATOM 2073 C C . MET A 1 250 ? -30.001 -16.265 27.224 1.00 53.94 250 MET A C 1
ATOM 2075 O O . MET A 1 250 ? -31.149 -16.521 27.603 1.00 53.94 250 MET A O 1
ATOM 2079 N N . GLN A 1 251 ? -29.526 -16.746 26.070 1.00 46.97 251 GLN A N 1
ATOM 2080 C CA . GLN A 1 251 ? -30.261 -17.735 25.284 1.00 46.97 251 GLN A CA 1
ATOM 2081 C C . GLN A 1 251 ? -30.375 -19.013 26.120 1.00 46.97 251 GLN A C 1
ATOM 2083 O O . GLN A 1 251 ? -29.405 -19.749 26.312 1.00 46.97 251 GLN A O 1
ATOM 2088 N N . LYS A 1 252 ? -31.571 -19.276 26.661 1.00 41.09 252 LYS A N 1
ATOM 2089 C CA . LYS A 1 252 ? -31.874 -20.520 27.374 1.00 41.09 252 LYS A CA 1
ATOM 2090 C C . LYS A 1 252 ? -31.550 -21.690 26.442 1.00 41.09 252 LYS A C 1
ATOM 2092 O O . LYS A 1 252 ? -32.257 -21.901 25.460 1.00 41.09 252 LYS A O 1
ATOM 2097 N N . ARG A 1 253 ? -30.502 -22.468 26.754 1.00 43.47 253 ARG A N 1
ATOM 2098 C CA . ARG A 1 253 ? -30.230 -23.761 26.099 1.00 43.47 253 ARG A CA 1
ATOM 2099 C C . ARG A 1 253 ? -31.506 -24.594 26.178 1.00 43.47 253 ARG A C 1
ATOM 2101 O O . ARG A 1 253 ? -31.874 -25.062 27.255 1.00 43.47 253 ARG A O 1
ATOM 2108 N N . ILE A 1 254 ? -32.175 -24.781 25.043 1.00 44.84 254 ILE A N 1
ATOM 2109 C CA . ILE A 1 254 ? -33.289 -25.717 24.921 1.00 44.84 254 ILE A CA 1
ATOM 2110 C C . ILE A 1 254 ? -32.704 -27.104 25.195 1.00 44.84 254 ILE A C 1
ATOM 2112 O O . ILE A 1 254 ? -32.038 -27.697 24.345 1.00 44.84 254 ILE A O 1
ATOM 2116 N N . LYS A 1 255 ? -32.911 -27.617 26.412 1.00 42.91 255 LYS A N 1
ATOM 2117 C CA . LYS A 1 255 ? -32.648 -29.019 26.736 1.00 42.91 255 LYS A CA 1
ATOM 2118 C C . LYS A 1 255 ? -33.625 -29.848 25.903 1.00 42.91 255 LYS A C 1
ATOM 2120 O O . LYS A 1 255 ? -34.779 -30.008 26.287 1.00 42.91 255 LYS A O 1
ATOM 2125 N N . ARG A 1 256 ? -33.184 -30.350 24.745 1.00 46.34 256 ARG A N 1
ATOM 2126 C CA . ARG A 1 256 ? -33.910 -31.381 23.994 1.00 46.34 256 ARG A CA 1
ATOM 2127 C C . ARG A 1 256 ? -33.938 -32.652 24.847 1.00 46.34 256 ARG A C 1
ATOM 2129 O O . ARG A 1 256 ? -33.021 -33.464 24.799 1.00 46.34 256 ARG A O 1
ATOM 2136 N N . THR A 1 257 ? -34.980 -32.815 25.653 1.00 42.78 257 THR A N 1
ATOM 2137 C CA . THR A 1 257 ? -35.324 -34.083 26.296 1.00 42.78 257 THR A CA 1
ATOM 2138 C C . THR A 1 257 ? -35.861 -35.025 25.222 1.00 42.78 257 THR A C 1
ATOM 2140 O O . THR A 1 257 ? -37.040 -35.022 24.875 1.00 42.78 257 THR A O 1
ATOM 2143 N N . GLY A 1 258 ? -34.963 -35.820 24.639 1.00 43.91 258 GLY A N 1
ATOM 2144 C CA . GLY A 1 258 ? -35.308 -36.873 23.692 1.00 43.91 258 GLY A CA 1
ATOM 2145 C C . GLY A 1 258 ? -36.092 -37.990 24.378 1.00 43.91 258 GLY A C 1
ATOM 2146 O O . GLY A 1 258 ? -35.508 -38.950 24.871 1.00 43.91 258 GLY A O 1
ATOM 2147 N N . LYS A 1 259 ? -37.423 -37.891 24.389 1.00 45.00 259 LYS A N 1
ATOM 2148 C CA . LYS A 1 259 ? -38.306 -39.014 24.720 1.00 45.00 259 LYS A CA 1
ATOM 2149 C C . LYS A 1 259 ? -38.503 -39.842 23.444 1.00 45.00 259 LYS A C 1
ATOM 2151 O O . LYS A 1 259 ? -39.440 -39.616 22.685 1.00 45.00 259 LYS A O 1
ATOM 2156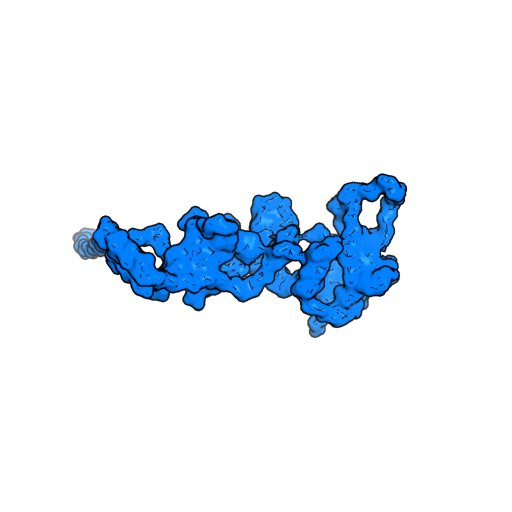 N N . ARG A 1 260 ? -37.577 -40.772 23.179 1.00 45.50 260 ARG A N 1
ATOM 2157 C CA . ARG A 1 260 ? -37.744 -41.832 22.167 1.00 45.50 260 ARG A CA 1
ATOM 2158 C C . ARG A 1 260 ? -38.973 -42.662 22.559 1.00 45.50 260 ARG A C 1
ATOM 2160 O O . ARG A 1 260 ? -38.916 -43.426 23.517 1.00 45.50 260 ARG A O 1
ATOM 2167 N N . LYS A 1 261 ? -40.090 -42.505 21.844 1.00 44.69 261 LYS A N 1
ATOM 2168 C CA . LYS A 1 261 ? -41.141 -43.528 21.809 1.00 44.69 261 LYS A CA 1
ATOM 2169 C C . LYS A 1 261 ? -40.711 -44.566 20.777 1.00 44.69 261 LYS A C 1
ATOM 2171 O O . LYS A 1 261 ? -40.641 -44.247 19.596 1.00 44.69 261 LYS A O 1
ATOM 2176 N N . MET A 1 262 ? -40.391 -45.768 21.249 1.00 41.41 262 MET A N 1
ATOM 2177 C CA . MET A 1 262 ? -40.345 -46.959 20.406 1.00 41.41 262 MET A CA 1
ATOM 2178 C C . MET A 1 262 ? -41.762 -47.255 19.909 1.00 41.41 262 MET A C 1
ATOM 2180 O O . MET A 1 262 ? -42.700 -47.305 20.711 1.00 41.41 262 MET A O 1
ATOM 2184 N N . ARG A 1 263 ? -41.892 -47.443 18.603 1.00 49.31 263 ARG A N 1
ATOM 2185 C CA . ARG A 1 263 ? -42.876 -48.314 17.972 1.00 49.31 263 ARG A CA 1
ATOM 2186 C C . ARG A 1 263 ? -42.178 -49.012 16.822 1.00 49.31 263 ARG A C 1
ATOM 2188 O O . ARG A 1 263 ? -41.354 -48.329 16.175 1.00 49.31 263 ARG A O 1
#